Protein AF-J0CU88-F1 (afdb_monomer)

Solvent-accessible surface area (backbone atoms only — not comparable to full-atom values): 11735 Å² total; per-residue (Å²): 134,86,81,81,77,80,78,72,77,79,67,58,52,76,48,70,104,43,37,40,38,44,69,51,48,52,62,82,82,41,78,61,88,57,66,49,48,71,44,76,45,82,46,72,47,91,59,67,46,98,49,63,47,48,70,51,51,45,78,76,45,80,41,62,47,88,92,39,68,90,42,73,50,59,45,70,46,82,65,42,41,45,36,31,33,43,37,49,35,36,49,95,80,22,38,39,44,41,40,27,32,41,38,39,38,34,34,76,83,44,85,88,65,85,88,86,87,87,60,68,68,80,78,38,57,87,91,57,80,69,98,75,85,86,79,91,82,82,68,98,62,87,68,100,54,86,79,83,86,75,83,88,67,84,80,71,83,70,77,76,75,74,80,78,74,80,81,77,81,81,78,82,81,86,80,88,131

Structure (mmCIF, N/CA/C/O backbone):
data_AF-J0CU88-F1
#
_entry.id   AF-J0CU88-F1
#
loop_
_atom_site.group_PDB
_atom_site.id
_atom_site.type_symbol
_atom_site.label_atom_id
_atom_site.label_alt_id
_atom_site.label_comp_id
_atom_site.label_asym_id
_atom_site.label_entity_id
_atom_site.label_seq_id
_atom_site.pdbx_PDB_ins_code
_atom_site.Cartn_x
_atom_site.Cartn_y
_atom_site.Cartn_z
_atom_site.occupancy
_atom_site.B_iso_or_equiv
_atom_site.auth_seq_id
_atom_site.auth_comp_id
_atom_site.auth_asym_id
_atom_site.auth_atom_id
_atom_site.pdbx_PDB_model_num
ATOM 1 N N . MET A 1 1 ? 4.194 27.944 -20.072 1.00 36.75 1 MET A N 1
ATOM 2 C CA . MET A 1 1 ? 3.683 26.599 -19.740 1.00 36.75 1 MET A CA 1
ATOM 3 C C . MET A 1 1 ? 3.448 26.599 -18.239 1.00 36.75 1 MET A C 1
ATOM 5 O O . MET A 1 1 ? 4.411 26.708 -17.495 1.00 36.75 1 MET A O 1
ATOM 9 N N . PHE A 1 2 ? 2.192 26.683 -17.803 1.00 27.28 2 PHE A N 1
ATOM 10 C CA . PHE A 1 2 ? 1.854 26.778 -16.381 1.00 27.28 2 PHE A CA 1
ATOM 11 C C . PHE A 1 2 ? 1.845 25.367 -15.792 1.00 27.28 2 PHE A C 1
ATOM 13 O O . PHE A 1 2 ? 0.970 24.574 -16.127 1.00 27.28 2 PHE A O 1
ATOM 20 N N . PHE A 1 3 ? 2.819 25.037 -14.945 1.00 28.69 3 PHE A N 1
ATOM 21 C CA . PHE A 1 3 ? 2.740 23.837 -14.118 1.00 28.69 3 PHE A CA 1
ATOM 22 C C . PHE A 1 3 ? 1.868 24.178 -12.910 1.00 28.69 3 PHE A C 1
ATOM 24 O O . PHE A 1 3 ? 2.297 24.879 -11.998 1.00 28.69 3 PHE A O 1
ATOM 31 N N . SER A 1 4 ? 0.609 23.743 -12.941 1.00 27.16 4 SER A N 1
ATOM 32 C CA . SER A 1 4 ? -0.242 23.751 -11.756 1.00 27.16 4 SER A CA 1
ATOM 33 C C . SER A 1 4 ? 0.225 22.610 -10.855 1.00 27.16 4 SER A C 1
ATOM 35 O O . SER A 1 4 ? -0.174 21.461 -11.031 1.00 27.16 4 SER A O 1
ATOM 37 N N . THR A 1 5 ? 1.121 22.900 -9.914 1.00 32.03 5 THR A N 1
ATOM 38 C CA . THR A 1 5 ? 1.339 22.008 -8.775 1.00 32.03 5 THR A CA 1
ATOM 39 C C . THR A 1 5 ? 0.108 22.125 -7.887 1.00 32.03 5 THR A C 1
ATOM 41 O O . THR A 1 5 ? -0.026 23.076 -7.116 1.00 32.03 5 THR A O 1
ATOM 44 N N . SER A 1 6 ? -0.826 21.184 -8.017 1.00 26.86 6 SER A N 1
ATOM 45 C CA . SER A 1 6 ? -1.827 20.985 -6.973 1.00 26.86 6 SER A CA 1
ATOM 46 C C . SER A 1 6 ? -1.102 20.367 -5.784 1.00 26.86 6 SER A C 1
ATOM 48 O O . SER A 1 6 ? -0.994 19.151 -5.680 1.00 26.86 6 SER A O 1
ATOM 50 N N . THR A 1 7 ? -0.544 21.212 -4.918 1.00 33.12 7 THR A N 1
ATOM 51 C CA . THR A 1 7 ? -0.050 20.799 -3.604 1.00 33.12 7 THR A CA 1
ATOM 52 C C . THR A 1 7 ? -1.258 20.361 -2.788 1.00 33.12 7 THR A C 1
ATOM 54 O O . THR A 1 7 ? -1.910 21.173 -2.132 1.00 33.12 7 THR A O 1
ATOM 57 N N . ILE A 1 8 ? -1.595 19.076 -2.847 1.00 38.69 8 ILE A N 1
ATOM 58 C CA . ILE A 1 8 ? -2.486 18.487 -1.857 1.00 38.69 8 ILE A CA 1
ATOM 59 C C . ILE A 1 8 ? -1.621 18.327 -0.613 1.00 38.69 8 ILE A C 1
ATOM 61 O O . ILE A 1 8 ? -0.819 17.403 -0.511 1.00 38.69 8 ILE A O 1
ATOM 65 N N . PHE A 1 9 ? -1.738 19.271 0.321 1.00 35.34 9 PHE A N 1
ATOM 66 C CA . PHE A 1 9 ? -1.269 19.048 1.682 1.00 35.34 9 PHE A CA 1
ATOM 67 C C . PHE A 1 9 ? -1.890 17.733 2.151 1.00 35.34 9 PHE A C 1
ATOM 69 O O . PHE A 1 9 ? -3.112 17.638 2.274 1.00 35.34 9 PHE A O 1
ATOM 76 N N . GLY A 1 10 ? -1.051 16.714 2.349 1.00 39.41 10 GLY A N 1
ATOM 77 C CA . GLY A 1 10 ? -1.440 15.417 2.884 1.00 39.41 10 GLY A CA 1
ATOM 78 C C . GLY A 1 10 ? -1.942 15.584 4.312 1.00 39.41 10 GLY A C 1
ATOM 79 O O . GLY A 1 10 ? -1.206 15.379 5.274 1.00 39.41 10 GLY A O 1
ATOM 80 N N . ALA A 1 11 ? -3.193 16.007 4.454 1.00 40.88 11 ALA A N 1
ATOM 81 C CA . ALA A 1 11 ? -3.898 15.973 5.712 1.00 40.88 11 ALA A CA 1
ATOM 82 C C . ALA A 1 11 ? -4.177 14.503 6.013 1.00 40.88 11 ALA A C 1
ATOM 84 O O . ALA A 1 11 ? -5.032 13.874 5.389 1.00 40.88 11 ALA A O 1
ATOM 85 N N . VAL A 1 12 ? -3.430 13.946 6.964 1.00 48.69 12 VAL A N 1
ATOM 86 C CA . VAL A 1 12 ? -3.802 12.680 7.586 1.00 48.69 12 VAL A CA 1
ATOM 87 C C . VAL A 1 12 ? -5.065 12.968 8.388 1.00 48.69 12 VAL A C 1
ATOM 89 O O . VAL A 1 12 ? -5.003 13.518 9.489 1.00 48.69 12 VAL A O 1
ATOM 92 N N . GLN A 1 13 ? -6.230 12.713 7.799 1.00 43.97 13 GLN A N 1
ATOM 93 C CA . GLN A 1 13 ? -7.490 13.026 8.453 1.00 43.97 13 GLN A CA 1
ATOM 94 C C . GLN A 1 13 ? -7.799 11.926 9.465 1.00 43.97 13 GLN A C 1
ATOM 96 O O . GLN A 1 13 ? -7.913 10.750 9.117 1.00 43.97 13 GLN A O 1
ATOM 101 N N . ALA A 1 14 ? -7.911 12.312 10.736 1.00 44.03 14 ALA A N 1
ATOM 102 C CA . ALA A 1 14 ? -8.425 11.432 11.771 1.00 44.03 14 ALA A CA 1
ATOM 103 C C . ALA A 1 14 ? -9.899 11.161 11.462 1.00 44.03 14 ALA A C 1
ATOM 105 O O . ALA A 1 14 ? -10.752 12.040 11.597 1.00 44.03 14 ALA A O 1
ATOM 106 N N . LEU A 1 15 ? -10.189 9.952 11.002 1.00 52.62 15 LEU A N 1
ATOM 107 C CA . LEU A 1 15 ? -11.551 9.445 10.983 1.00 52.62 15 LEU A CA 1
ATOM 108 C C . LEU A 1 15 ? -11.831 8.828 12.367 1.00 52.62 15 LEU A C 1
ATOM 110 O O . LEU A 1 15 ? -10.935 8.776 13.212 1.00 52.62 15 LEU A O 1
ATOM 114 N N . ALA A 1 16 ? -13.091 8.479 12.653 1.00 53.56 16 ALA A N 1
ATOM 115 C CA . ALA A 1 16 ? -13.533 7.940 13.949 1.00 53.56 16 ALA A CA 1
ATOM 116 C C . ALA A 1 16 ? -12.528 6.926 14.543 1.00 53.56 16 ALA A C 1
ATOM 118 O O . ALA A 1 16 ? -11.830 6.281 13.775 1.00 53.56 16 ALA A O 1
ATOM 119 N N . GLN A 1 17 ? -12.474 6.798 15.882 1.00 57.16 17 GLN A N 1
ATOM 120 C CA . GLN A 1 17 ? -11.405 6.230 16.746 1.00 57.16 17 GLN A CA 1
ATOM 121 C C . GLN A 1 17 ? -10.673 4.903 16.367 1.00 57.16 17 GLN A C 1
ATOM 123 O O . GLN A 1 17 ? -9.912 4.399 17.186 1.00 57.16 17 GLN A O 1
ATOM 128 N N . GLY A 1 18 ? -10.812 4.351 15.166 1.00 73.94 18 GLY A N 1
ATOM 129 C CA . GLY A 1 18 ? -10.061 3.215 14.642 1.00 73.94 18 GLY A CA 1
ATOM 130 C C . GLY A 1 18 ? -9.609 3.356 13.185 1.00 73.94 18 GLY A C 1
ATOM 131 O O . GLY A 1 18 ? -9.322 2.332 12.569 1.00 73.94 18 GLY A O 1
ATOM 132 N N . LEU A 1 19 ? -9.531 4.573 12.628 1.00 86.75 19 LEU A N 1
ATOM 133 C CA . LEU A 1 19 ? -9.115 4.791 11.239 1.00 86.75 19 LEU A CA 1
ATOM 134 C C . LEU A 1 19 ? -8.116 5.950 11.090 1.00 86.75 19 LEU A C 1
ATOM 136 O O . LEU A 1 19 ? -8.361 7.071 11.537 1.00 86.75 19 LEU A O 1
ATOM 140 N N . ALA A 1 20 ? -7.007 5.684 10.402 1.00 90.31 20 ALA A N 1
ATOM 141 C CA . ALA A 1 20 ? -6.019 6.680 9.997 1.00 90.31 20 ALA A CA 1
ATOM 142 C C . ALA A 1 20 ? -5.741 6.538 8.498 1.00 90.31 20 ALA A C 1
ATOM 144 O O . ALA A 1 20 ? -5.554 5.427 8.015 1.00 90.31 20 ALA A O 1
ATOM 145 N N . VAL A 1 21 ? -5.700 7.645 7.759 1.00 91.62 21 VAL A N 1
ATOM 146 C CA . VAL A 1 21 ? -5.468 7.629 6.307 1.00 91.62 21 VAL A CA 1
ATOM 147 C C . VAL A 1 21 ? -4.399 8.641 5.962 1.00 91.62 21 VAL A C 1
ATOM 149 O O . VAL A 1 21 ? -4.455 9.760 6.455 1.00 91.62 21 VAL A O 1
ATOM 152 N N . GLY A 1 22 ? -3.471 8.291 5.083 1.00 92.75 22 GLY A N 1
ATOM 153 C CA . GLY A 1 22 ? -2.500 9.245 4.566 1.00 92.75 22 GLY A CA 1
ATOM 154 C C . GLY A 1 22 ? -1.925 8.817 3.228 1.00 92.75 22 GLY A C 1
ATOM 155 O O . GLY A 1 22 ? -2.323 7.807 2.651 1.00 92.75 22 GLY A O 1
ATOM 156 N N . THR A 1 23 ? -0.977 9.607 2.737 1.00 94.81 23 THR A N 1
ATOM 157 C CA . THR A 1 23 ? -0.313 9.377 1.456 1.00 94.81 23 THR A CA 1
ATOM 158 C C . THR A 1 23 ? 1.201 9.323 1.611 1.00 94.81 23 THR A C 1
ATOM 160 O O . THR A 1 23 ? 1.782 9.805 2.595 1.00 94.81 23 THR A O 1
ATOM 163 N N . PHE A 1 24 ? 1.837 8.701 0.627 1.00 94.19 24 PHE A N 1
ATOM 164 C CA . PHE A 1 24 ? 3.274 8.758 0.426 1.00 94.19 24 PHE A CA 1
ATOM 165 C C . PHE A 1 24 ? 3.562 8.898 -1.063 1.00 94.19 24 PHE A C 1
ATOM 167 O O . PHE A 1 24 ? 3.179 8.031 -1.849 1.00 94.19 24 PHE A O 1
ATOM 174 N N . GLU A 1 25 ? 4.251 9.971 -1.436 1.00 93.62 25 GLU A N 1
ATOM 175 C CA . GLU A 1 25 ? 4.781 10.171 -2.781 1.00 93.62 25 GLU A CA 1
ATOM 176 C C . GLU A 1 25 ? 6.299 10.032 -2.765 1.00 93.62 25 GLU A C 1
ATOM 178 O O . GLU A 1 25 ? 6.992 10.625 -1.936 1.00 93.62 25 GLU A O 1
ATOM 1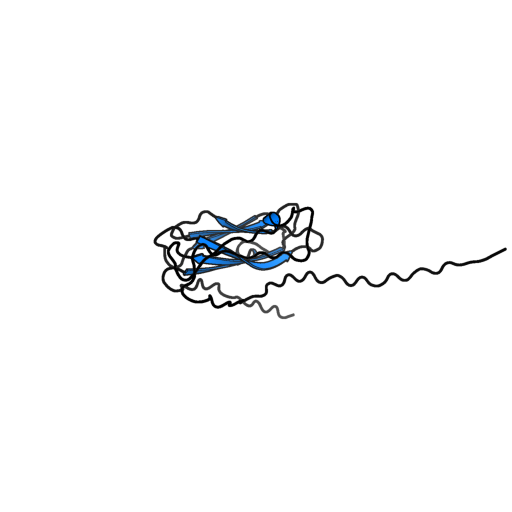83 N N . THR A 1 26 ? 6.855 9.291 -3.721 1.00 91.81 26 THR A N 1
ATOM 184 C CA . THR A 1 26 ? 8.310 9.091 -3.792 1.00 91.81 26 THR A CA 1
ATOM 185 C C . THR A 1 26 ? 9.079 10.403 -3.962 1.00 91.81 26 THR A C 1
ATOM 187 O O . THR A 1 26 ? 10.251 10.484 -3.605 1.00 91.81 26 THR A O 1
ATOM 190 N N . GLN A 1 27 ? 8.427 11.433 -4.510 1.00 89.38 27 GLN A N 1
ATOM 191 C CA . GLN A 1 27 ? 9.009 12.761 -4.708 1.00 89.38 27 GLN A CA 1
ATOM 192 C C . GLN A 1 27 ? 9.188 13.544 -3.396 1.00 89.38 27 GLN A C 1
ATOM 194 O O . GLN A 1 27 ? 9.979 14.480 -3.353 1.00 89.38 27 GLN A O 1
ATOM 199 N N . GLU A 1 28 ? 8.522 13.145 -2.305 1.00 88.81 28 GLU A N 1
ATOM 200 C CA . GLU A 1 28 ? 8.702 13.772 -0.987 1.00 88.81 28 GLU A CA 1
ATOM 201 C C . GLU A 1 28 ? 10.106 13.557 -0.415 1.00 88.81 28 GLU A C 1
ATOM 203 O O . GLU A 1 28 ? 10.564 14.330 0.424 1.00 88.81 28 GLU A O 1
ATOM 208 N N . ILE A 1 29 ? 10.779 12.488 -0.845 1.00 86.25 29 ILE A N 1
ATOM 209 C CA . ILE A 1 29 ? 12.074 12.070 -0.301 1.00 86.25 29 ILE A CA 1
ATOM 210 C C . ILE A 1 29 ? 13.208 12.150 -1.326 1.00 86.25 29 ILE A C 1
ATOM 212 O O . ILE A 1 29 ? 14.359 11.926 -0.955 1.00 86.25 29 ILE A O 1
ATOM 216 N N . ARG A 1 30 ? 12.919 12.466 -2.601 1.00 74.81 30 ARG A N 1
ATOM 217 C CA . ARG A 1 30 ? 13.954 12.630 -3.635 1.00 74.81 30 ARG A CA 1
ATOM 218 C C . ARG A 1 30 ? 13.493 13.363 -4.910 1.00 74.81 30 ARG A C 1
ATOM 220 O O . ARG A 1 30 ? 12.309 13.336 -5.238 1.00 74.81 30 ARG A O 1
ATOM 227 N N . PRO A 1 31 ? 14.436 13.927 -5.694 1.00 72.75 31 PRO A N 1
ATOM 228 C CA . PRO A 1 31 ? 14.172 14.446 -7.038 1.00 72.75 31 PRO A CA 1
ATOM 229 C C . PRO A 1 31 ? 13.747 13.347 -8.041 1.00 72.75 31 PRO A C 1
ATOM 231 O O . PRO A 1 31 ? 14.207 12.210 -7.931 1.00 72.75 31 PRO A O 1
ATOM 234 N N . PRO A 1 32 ? 12.929 13.675 -9.060 1.00 65.81 32 PRO A N 1
ATOM 235 C CA . PRO A 1 32 ? 12.355 12.712 -10.014 1.00 65.81 32 PRO A CA 1
ATOM 236 C C . PRO A 1 32 ? 13.333 12.151 -11.068 1.00 65.81 32 PRO A C 1
ATOM 238 O O . PRO A 1 32 ? 12.941 11.335 -11.898 1.00 65.81 32 PRO A O 1
ATOM 241 N N . GLU A 1 33 ? 14.594 12.588 -11.078 1.00 64.44 33 GLU A N 1
ATOM 242 C CA . GLU A 1 33 ? 15.487 12.395 -12.230 1.00 64.44 33 GLU A CA 1
ATOM 243 C C . GLU A 1 33 ? 16.230 11.048 -12.252 1.00 64.44 33 GLU A C 1
ATOM 245 O O . GLU A 1 33 ? 16.867 10.718 -13.249 1.00 64.44 33 GLU A O 1
ATOM 250 N N . THR A 1 34 ? 16.154 10.236 -11.190 1.00 67.31 34 THR A N 1
ATOM 251 C CA . THR A 1 34 ? 16.841 8.931 -11.129 1.00 67.31 34 THR A CA 1
ATOM 252 C C . THR A 1 34 ? 15.867 7.802 -10.801 1.00 67.31 34 THR A C 1
ATOM 254 O O . THR A 1 34 ? 15.153 7.852 -9.799 1.00 67.31 34 THR A O 1
ATOM 257 N N . ALA A 1 35 ? 15.853 6.774 -11.657 1.00 70.69 35 ALA A N 1
ATOM 258 C CA . ALA A 1 35 ? 15.109 5.545 -11.407 1.00 70.69 35 ALA A CA 1
ATOM 259 C C . ALA A 1 35 ? 15.627 4.854 -10.141 1.00 70.69 35 ALA A C 1
ATOM 261 O O . ALA A 1 35 ? 16.824 4.864 -9.856 1.00 70.69 35 ALA A O 1
ATOM 262 N N . TRP A 1 36 ? 14.720 4.248 -9.390 1.00 74.06 36 TRP A N 1
ATOM 263 C CA . TRP A 1 36 ? 14.988 3.742 -8.048 1.00 74.06 36 TRP A CA 1
ATOM 264 C C . TRP A 1 36 ? 14.624 2.266 -7.911 1.00 74.06 36 TRP A C 1
ATOM 266 O O . TRP A 1 36 ? 13.965 1.722 -8.791 1.00 74.06 36 TRP A O 1
ATOM 276 N N . THR A 1 37 ? 15.071 1.642 -6.818 1.00 82.00 37 THR A N 1
ATOM 277 C CA . THR A 1 37 ? 14.764 0.251 -6.428 1.00 82.00 37 THR A CA 1
ATOM 278 C C . THR A 1 37 ? 13.866 0.181 -5.200 1.00 82.00 37 THR A C 1
ATOM 280 O O . THR A 1 37 ? 12.947 -0.626 -5.156 1.00 82.00 37 THR A O 1
ATOM 283 N N . ASP A 1 38 ? 14.067 1.085 -4.249 1.00 87.75 38 ASP A N 1
ATOM 284 C CA . ASP A 1 38 ? 13.379 1.099 -2.965 1.00 87.75 38 ASP A CA 1
ATOM 285 C C . ASP A 1 38 ? 13.076 2.535 -2.520 1.00 87.75 38 ASP A C 1
ATOM 287 O O . ASP A 1 38 ? 13.807 3.489 -2.826 1.00 87.75 38 ASP A O 1
ATOM 291 N N . SER A 1 39 ? 11.931 2.711 -1.861 1.00 91.75 39 SER A N 1
ATOM 292 C CA . SER A 1 39 ? 11.479 4.014 -1.360 1.00 91.75 39 SER A CA 1
ATOM 293 C C . SER A 1 39 ? 10.612 3.819 -0.137 1.00 91.75 39 SER A C 1
ATOM 295 O O . SER A 1 39 ? 9.558 3.201 -0.235 1.00 91.75 39 SER A O 1
ATOM 297 N N . SER A 1 40 ? 10.982 4.423 0.990 1.00 95.00 40 SER A N 1
ATOM 298 C CA . SER A 1 40 ? 10.184 4.314 2.207 1.00 95.00 40 SER A CA 1
ATOM 299 C C . SER A 1 40 ? 9.982 5.648 2.903 1.00 95.00 40 SER A C 1
ATOM 301 O O . SER A 1 40 ? 10.838 6.536 2.882 1.00 95.00 40 SER A O 1
ATOM 303 N N . LYS A 1 41 ? 8.825 5.783 3.551 1.00 95.38 41 LYS A N 1
ATOM 304 C CA . LYS A 1 41 ? 8.498 6.921 4.405 1.00 95.38 41 LYS A CA 1
ATOM 305 C C . LYS A 1 41 ? 7.927 6.430 5.722 1.00 95.38 41 LYS A C 1
ATOM 307 O O . LYS A 1 41 ? 6.981 5.645 5.762 1.00 95.38 41 LYS A O 1
ATOM 312 N N . ARG A 1 42 ? 8.473 6.964 6.813 1.00 97.19 42 ARG A N 1
ATOM 313 C CA . ARG A 1 42 ? 7.893 6.806 8.145 1.00 97.19 42 ARG A CA 1
ATOM 314 C C . ARG A 1 42 ? 6.618 7.640 8.237 1.00 97.19 42 ARG A C 1
ATOM 316 O O . ARG A 1 42 ? 6.672 8.861 8.087 1.00 97.19 42 ARG A O 1
ATOM 323 N N . VAL A 1 43 ? 5.494 6.996 8.526 1.00 94.94 43 VAL A N 1
ATOM 324 C CA . VAL A 1 43 ? 4.194 7.647 8.721 1.00 94.94 43 VAL A CA 1
ATOM 325 C C . VAL A 1 43 ? 3.800 7.566 10.189 1.00 94.94 43 VAL A C 1
ATOM 327 O O . VAL A 1 43 ? 3.926 6.515 10.810 1.00 94.94 43 VAL A O 1
ATOM 330 N N . VAL A 1 44 ? 3.354 8.685 10.757 1.00 94.88 44 VAL A N 1
ATOM 331 C CA . VAL A 1 44 ? 2.912 8.775 12.156 1.00 94.88 44 VAL A CA 1
ATOM 332 C C . VAL A 1 44 ? 1.394 8.861 12.173 1.00 94.88 44 VAL A C 1
ATOM 334 O O . VAL A 1 44 ? 0.806 9.657 11.439 1.00 94.88 44 VAL A O 1
ATOM 337 N N . PHE A 1 45 ? 0.754 8.044 13.003 1.00 93.81 45 PHE A N 1
ATOM 338 C CA . PHE A 1 45 ? -0.694 8.070 13.158 1.00 93.81 45 PHE A CA 1
ATOM 339 C C . PHE A 1 45 ? -1.111 9.293 13.988 1.00 93.81 45 PHE A C 1
ATOM 341 O O . PHE A 1 45 ? -0.478 9.567 15.010 1.00 93.81 45 PHE A O 1
ATOM 348 N N . PRO A 1 46 ? -2.186 10.020 13.614 1.00 90.31 46 PRO A N 1
ATOM 349 C CA . PRO A 1 46 ? -2.619 11.213 14.350 1.00 90.31 46 PRO A CA 1
ATOM 350 C C . PRO A 1 46 ? -2.993 10.907 15.801 1.00 90.31 46 PRO A C 1
ATOM 352 O O . PRO A 1 46 ? -2.849 11.751 16.682 1.00 90.31 46 PRO A O 1
ATOM 355 N N . LYS A 1 47 ? -3.477 9.684 16.039 1.00 89.88 47 LYS A N 1
ATOM 356 C CA . LYS A 1 47 ? -3.757 9.125 17.356 1.00 89.88 47 LYS A CA 1
ATOM 357 C C . LYS A 1 47 ? -3.149 7.719 17.430 1.00 89.88 47 LYS A C 1
ATOM 359 O O . LYS A 1 47 ? -3.298 6.969 16.464 1.00 89.88 47 LYS A O 1
ATOM 364 N N . PRO A 1 48 ? -2.511 7.342 18.552 1.00 91.94 48 PRO A N 1
ATOM 365 C CA . PRO A 1 48 ? -2.105 5.963 18.777 1.00 91.94 48 PRO A CA 1
ATOM 366 C C . PRO A 1 48 ? -3.302 5.004 18.733 1.00 91.94 48 PRO A C 1
ATOM 368 O O . PRO A 1 48 ? -4.364 5.316 19.275 1.00 91.94 48 PRO A O 1
ATOM 371 N N . PHE A 1 49 ? -3.118 3.836 18.125 1.00 92.31 49 PHE A N 1
ATOM 372 C CA . PHE A 1 49 ? -4.074 2.734 18.204 1.00 92.31 49 PHE A CA 1
ATOM 373 C C . PHE A 1 49 ? -3.915 1.972 19.525 1.00 92.31 49 PHE A C 1
ATOM 375 O O . PHE A 1 49 ? -2.813 1.862 20.059 1.00 92.31 49 PHE A O 1
ATOM 382 N N . ASP A 1 50 ? -5.001 1.372 20.017 1.00 92.19 50 ASP A N 1
ATOM 383 C CA . ASP A 1 50 ? -4.968 0.550 21.239 1.00 92.19 50 ASP A CA 1
ATOM 384 C C . ASP A 1 50 ? -4.226 -0.786 21.033 1.00 92.19 50 ASP A C 1
ATOM 386 O O . ASP A 1 50 ? -3.743 -1.405 21.979 1.00 92.19 50 ASP A O 1
ATOM 390 N N . ARG A 1 51 ? -4.158 -1.252 19.781 1.00 91.69 51 ARG A N 1
ATOM 391 C CA . ARG A 1 51 ? -3.460 -2.462 19.323 1.00 91.69 51 ARG A CA 1
ATOM 392 C C . ARG A 1 51 ? -2.854 -2.195 17.953 1.00 91.69 51 ARG A C 1
ATOM 394 O O . ARG A 1 51 ? -3.366 -1.344 17.231 1.00 91.69 51 ARG A O 1
ATOM 401 N N . THR A 1 52 ? -1.805 -2.931 17.587 1.00 93.44 52 THR A N 1
ATOM 402 C CA . THR A 1 52 ? -1.170 -2.786 16.271 1.00 93.44 52 THR A CA 1
ATOM 403 C C . THR A 1 52 ? -2.231 -2.919 15.170 1.00 93.44 52 THR A C 1
ATOM 405 O O . THR A 1 52 ? -2.898 -3.958 15.109 1.00 93.44 52 THR A O 1
ATOM 408 N N . PRO A 1 53 ? -2.451 -1.870 14.356 1.00 93.56 53 PRO A N 1
ATOM 409 C CA . PRO A 1 53 ? -3.484 -1.878 13.331 1.00 93.56 53 PRO A CA 1
ATOM 410 C C . PRO A 1 53 ? -3.071 -2.747 12.140 1.00 93.56 53 PRO A C 1
ATOM 412 O O . PRO A 1 53 ? -1.889 -3.013 11.922 1.00 93.56 53 PRO A O 1
ATOM 415 N N . GLY A 1 54 ? -4.050 -3.136 11.325 1.00 92.06 54 GLY A N 1
ATOM 416 C CA . GLY A 1 54 ? -3.773 -3.553 9.952 1.00 92.06 54 GLY A CA 1
ATOM 417 C C . GLY A 1 54 ? -3.596 -2.320 9.066 1.00 92.06 54 GLY A C 1
ATOM 418 O O . GLY A 1 54 ? -4.304 -1.332 9.255 1.00 92.06 54 GLY A O 1
ATOM 419 N N . LEU A 1 55 ? -2.686 -2.365 8.091 1.00 92.88 55 LEU A N 1
ATOM 420 C CA . LEU A 1 55 ? -2.542 -1.315 7.077 1.00 92.88 55 LEU A CA 1
ATOM 421 C C . LEU A 1 55 ? -2.855 -1.876 5.690 1.00 92.88 55 LEU A C 1
ATOM 423 O O . LEU A 1 55 ? -2.188 -2.799 5.228 1.00 92.88 55 LEU A O 1
ATOM 427 N N . ALA A 1 56 ? -3.837 -1.286 5.011 1.00 93.12 56 ALA A N 1
ATOM 428 C CA . ALA A 1 56 ? -3.973 -1.429 3.566 1.00 93.12 56 ALA A CA 1
ATOM 429 C C . ALA A 1 56 ? -3.167 -0.332 2.871 1.00 93.12 56 ALA A C 1
ATOM 431 O O . ALA A 1 56 ? -3.222 0.827 3.282 1.00 93.12 56 ALA A O 1
ATOM 432 N N . VAL A 1 57 ? -2.448 -0.696 1.811 1.00 95.00 57 VAL A N 1
ATOM 433 C CA . VAL A 1 57 ? -1.672 0.229 0.981 1.00 95.00 57 VAL A CA 1
ATOM 434 C C . VAL A 1 57 ? -2.058 0.000 -0.475 1.00 95.00 57 VAL A C 1
ATOM 436 O O . VAL A 1 57 ? -2.188 -1.142 -0.909 1.00 95.00 57 VAL A O 1
ATOM 439 N N . GLY A 1 58 ? -2.269 1.081 -1.220 1.00 92.12 58 GLY A N 1
ATOM 440 C CA . GLY A 1 58 ? -2.607 1.028 -2.639 1.00 92.12 58 GLY A CA 1
ATOM 441 C C . GLY A 1 58 ? -1.964 2.169 -3.412 1.00 92.12 58 GLY A C 1
ATOM 442 O O . GLY A 1 58 ? -1.712 3.238 -2.858 1.00 92.12 58 GLY A O 1
ATOM 443 N N . PHE A 1 59 ? -1.694 1.952 -4.697 1.00 94.62 59 PHE A N 1
ATOM 444 C CA . PHE A 1 59 ? -1.149 2.987 -5.572 1.00 94.62 59 PHE A CA 1
ATOM 445 C C . PHE A 1 59 ? -2.209 4.017 -5.957 1.00 94.62 59 PHE A C 1
ATOM 447 O O . PHE A 1 59 ? -3.346 3.670 -6.275 1.00 94.62 59 PHE A O 1
ATOM 454 N N . THR A 1 60 ? -1.803 5.282 -5.998 1.00 94.69 60 THR A N 1
ATOM 455 C CA . THR A 1 60 ? -2.610 6.397 -6.510 1.00 94.69 60 THR A CA 1
ATOM 456 C C . THR A 1 60 ? -2.014 7.021 -7.771 1.00 94.69 60 THR A C 1
ATOM 458 O O . THR A 1 60 ? -2.747 7.640 -8.537 1.00 94.69 60 THR A O 1
ATOM 461 N N . SER A 1 61 ? -0.713 6.841 -8.029 1.00 93.56 61 SER A N 1
ATOM 462 C CA . SER A 1 61 ? -0.055 7.282 -9.265 1.00 93.56 61 SER A CA 1
ATOM 463 C C . SER A 1 61 ? 1.156 6.403 -9.602 1.00 93.56 61 SER A C 1
ATOM 465 O O . SER A 1 61 ? 1.819 5.893 -8.695 1.00 93.56 61 SER A O 1
ATOM 467 N N . LEU A 1 62 ? 1.452 6.234 -10.897 1.00 93.06 62 LEU A N 1
ATOM 468 C CA . LEU A 1 62 ? 2.616 5.498 -11.405 1.00 93.06 62 LEU A CA 1
ATOM 469 C C . LEU A 1 62 ? 3.179 6.180 -12.660 1.00 93.06 62 LEU A C 1
ATOM 471 O O . LEU A 1 62 ? 2.460 6.381 -13.635 1.00 93.06 62 LEU A O 1
ATOM 475 N N . ASN A 1 63 ? 4.476 6.486 -12.650 1.00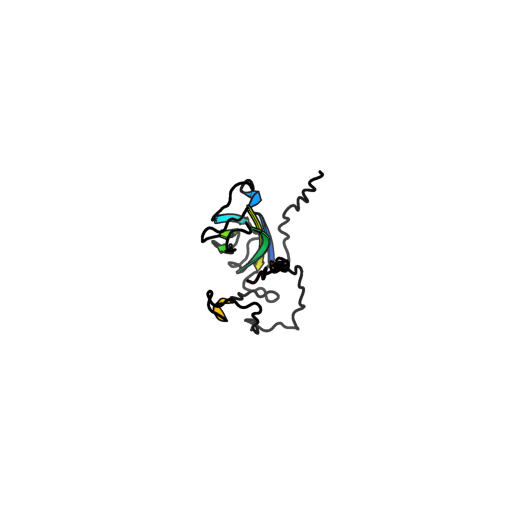 91.94 63 ASN A N 1
ATOM 476 C CA . ASN A 1 63 ? 5.243 6.923 -13.815 1.00 91.94 63 ASN A CA 1
ATOM 477 C C . ASN A 1 63 ? 6.431 5.973 -14.005 1.00 91.94 63 ASN A C 1
ATOM 479 O O . ASN A 1 63 ? 7.428 6.052 -13.281 1.00 91.94 63 ASN A O 1
ATOM 483 N N . VAL A 1 64 ? 6.291 5.049 -14.952 1.00 91.62 64 VAL A N 1
ATOM 484 C CA . VAL A 1 64 ? 7.221 3.940 -15.192 1.00 91.62 64 VAL A CA 1
ATOM 485 C C . VAL A 1 64 ? 7.705 3.998 -16.638 1.00 91.62 64 VAL A C 1
ATOM 487 O O . VAL A 1 64 ? 6.933 4.302 -17.547 1.00 91.62 64 VAL A O 1
ATOM 490 N N . ASP A 1 65 ? 8.984 3.706 -16.861 1.00 90.69 65 ASP A N 1
ATOM 491 C CA . ASP A 1 65 ? 9.571 3.627 -18.198 1.00 90.69 65 ASP A CA 1
ATOM 492 C C . ASP A 1 65 ? 8.888 2.523 -19.020 1.00 90.69 65 ASP A C 1
ATOM 494 O O . ASP A 1 65 ? 8.946 1.336 -18.679 1.00 90.69 65 ASP A O 1
ATOM 498 N N . LYS A 1 66 ? 8.292 2.922 -20.148 1.00 91.94 66 LYS A N 1
ATOM 499 C CA . LYS A 1 66 ? 7.601 2.036 -21.097 1.00 91.94 66 LYS A CA 1
ATOM 500 C C . LYS A 1 66 ? 8.486 0.939 -21.698 1.00 91.94 66 LYS A C 1
ATOM 502 O O . LYS A 1 66 ? 7.966 -0.013 -22.268 1.00 91.94 66 LYS A O 1
ATOM 507 N N . SER A 1 67 ? 9.808 1.103 -21.653 1.00 93.31 67 SER A N 1
ATOM 508 C CA . SER A 1 67 ? 10.777 0.149 -22.201 1.00 93.31 67 SER A CA 1
ATOM 509 C C . SER A 1 67 ? 11.159 -0.962 -21.217 1.00 93.31 67 SER A C 1
ATOM 511 O O . SER A 1 67 ? 11.949 -1.839 -21.563 1.00 93.31 67 SER A O 1
ATOM 513 N N . THR A 1 68 ? 10.596 -0.952 -20.004 1.00 89.19 68 THR A N 1
ATOM 514 C CA . THR A 1 68 ? 10.869 -1.948 -18.963 1.00 89.19 68 THR A CA 1
ATOM 515 C C . THR A 1 68 ? 9.604 -2.702 -18.566 1.00 89.19 68 THR A C 1
ATOM 517 O O . THR A 1 68 ? 8.495 -2.180 -18.663 1.00 89.19 68 THR A O 1
ATOM 520 N N . THR A 1 69 ? 9.751 -3.949 -18.110 1.00 90.12 69 THR A N 1
ATOM 521 C CA . THR A 1 69 ? 8.641 -4.661 -17.462 1.00 90.12 69 THR A CA 1
ATOM 522 C C . THR A 1 69 ? 8.209 -3.888 -16.220 1.00 90.12 69 THR A C 1
ATOM 524 O O . THR A 1 69 ? 9.062 -3.460 -15.454 1.00 90.12 69 THR A O 1
ATOM 527 N N . VAL A 1 70 ? 6.906 -3.754 -15.981 1.00 91.94 70 VAL A N 1
ATOM 528 C CA . VAL A 1 70 ? 6.393 -3.091 -14.777 1.00 91.94 70 VAL A CA 1
ATOM 529 C C . VAL A 1 70 ? 6.377 -4.087 -13.616 1.00 91.94 70 VAL A C 1
ATOM 531 O O . VAL A 1 70 ? 5.535 -4.981 -13.579 1.00 91.94 70 VAL A O 1
ATOM 534 N N . ARG A 1 71 ? 7.310 -3.947 -12.667 1.00 93.12 71 ARG A N 1
ATOM 535 C CA . ARG A 1 71 ? 7.326 -4.704 -11.404 1.00 93.12 71 ARG A CA 1
ATOM 536 C C . ARG A 1 71 ? 7.431 -3.744 -10.233 1.00 93.12 71 ARG A C 1
ATOM 538 O O . ARG A 1 71 ? 8.504 -3.215 -9.982 1.00 93.12 71 ARG A O 1
ATOM 545 N N . ILE A 1 72 ? 6.327 -3.508 -9.543 1.00 94.38 72 ILE A N 1
ATOM 546 C CA . ILE A 1 72 ? 6.271 -2.562 -8.432 1.00 94.38 72 ILE A CA 1
ATOM 547 C C . ILE A 1 72 ? 5.391 -3.128 -7.320 1.00 94.38 72 ILE A C 1
ATOM 549 O O . ILE A 1 72 ? 4.416 -3.827 -7.593 1.00 94.38 72 ILE A O 1
ATOM 553 N N . THR A 1 73 ? 5.736 -2.837 -6.072 1.00 95.19 73 THR A N 1
ATOM 554 C CA . THR A 1 73 ? 4.963 -3.214 -4.887 1.00 95.19 73 THR A CA 1
ATOM 555 C C . THR A 1 73 ? 4.810 -2.016 -3.961 1.00 95.19 73 THR A C 1
ATOM 557 O O . THR A 1 73 ? 5.696 -1.166 -3.887 1.00 95.19 73 THR A O 1
ATOM 560 N N . ALA A 1 74 ? 3.670 -1.934 -3.281 1.00 95.81 74 ALA A N 1
ATOM 561 C CA . ALA A 1 74 ? 3.454 -0.996 -2.194 1.00 95.81 74 ALA A CA 1
ATOM 562 C C . ALA A 1 74 ? 2.946 -1.766 -0.984 1.00 95.81 74 ALA A C 1
ATOM 564 O O . ALA A 1 74 ? 1.993 -2.540 -1.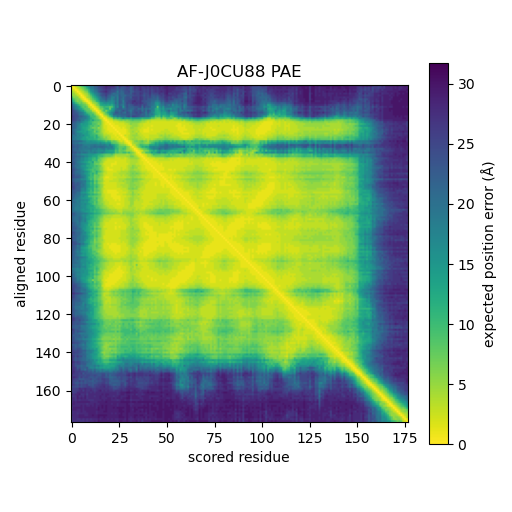080 1.00 95.81 74 ALA A O 1
ATOM 565 N N . TYR A 1 75 ? 3.603 -1.571 0.150 1.00 95.81 75 TYR A N 1
ATOM 566 C CA . TYR A 1 75 ? 3.303 -2.299 1.374 1.00 95.81 75 TYR A CA 1
ATOM 567 C C . TYR A 1 75 ? 3.680 -1.467 2.594 1.00 95.81 75 TYR A C 1
ATOM 569 O O . TYR A 1 75 ? 4.306 -0.414 2.480 1.00 95.81 75 TYR A O 1
ATOM 577 N N . ALA A 1 76 ? 3.269 -1.932 3.768 1.00 96.44 76 ALA A N 1
ATOM 578 C CA . ALA A 1 76 ? 3.699 -1.362 5.031 1.00 96.44 76 ALA A CA 1
ATOM 579 C C . ALA A 1 76 ? 4.432 -2.414 5.861 1.00 96.44 76 ALA A C 1
ATOM 581 O O . ALA A 1 76 ? 4.032 -3.578 5.880 1.00 96.44 76 ALA A O 1
ATOM 582 N N . ASP A 1 77 ? 5.472 -1.994 6.569 1.00 97.38 77 ASP A N 1
ATOM 583 C CA . ASP A 1 77 ? 6.152 -2.801 7.577 1.00 97.38 77 ASP A CA 1
ATOM 584 C C . ASP A 1 77 ? 6.397 -1.979 8.852 1.00 97.38 77 ASP A C 1
ATOM 586 O O . ASP A 1 77 ? 5.940 -0.835 8.985 1.00 97.38 77 ASP A O 1
ATOM 590 N N . ASN A 1 78 ? 7.057 -2.603 9.832 1.00 97.50 78 ASN A N 1
ATOM 591 C CA . ASN A 1 78 ? 7.435 -1.979 11.102 1.00 97.50 78 ASN A CA 1
ATOM 592 C C . ASN A 1 78 ? 6.270 -1.223 11.774 1.00 97.50 78 ASN A C 1
ATOM 594 O O . ASN A 1 78 ? 6.439 -0.133 12.330 1.00 97.50 78 ASN A O 1
ATOM 598 N N . ILE A 1 79 ? 5.075 -1.819 11.698 1.00 96.88 79 ILE A N 1
ATOM 599 C CA . ILE A 1 79 ? 3.821 -1.239 12.177 1.00 96.88 79 ILE A CA 1
ATOM 600 C C . ILE A 1 79 ? 3.787 -1.324 13.704 1.00 96.88 79 ILE A C 1
ATOM 602 O O . ILE A 1 79 ? 3.872 -2.404 14.291 1.00 96.88 79 ILE A O 1
ATOM 606 N N . SER A 1 80 ? 3.637 -0.174 14.350 1.00 96.19 80 SER A N 1
ATOM 607 C CA . SER A 1 80 ? 3.471 -0.033 15.793 1.00 96.19 80 SER A CA 1
ATOM 608 C C . SER A 1 80 ? 2.118 0.601 16.121 1.00 96.19 80 SER A C 1
ATOM 610 O O . SER A 1 80 ? 1.271 0.797 15.254 1.00 96.19 80 SER A O 1
ATOM 612 N N . LEU A 1 81 ? 1.898 0.946 17.391 1.00 95.62 81 LEU A N 1
ATOM 613 C CA . LEU A 1 81 ? 0.700 1.676 17.810 1.00 95.62 81 LEU A CA 1
ATOM 614 C C . LEU A 1 81 ? 0.665 3.116 17.287 1.00 95.62 81 LEU A C 1
ATOM 616 O O . LEU A 1 81 ? -0.406 3.705 17.209 1.00 95.62 81 LEU A O 1
ATOM 620 N N . THR A 1 82 ? 1.820 3.702 16.968 1.00 95.81 82 THR A N 1
ATOM 621 C CA . THR A 1 82 ? 1.960 5.140 16.685 1.00 95.81 82 THR A CA 1
ATOM 622 C C . THR A 1 82 ? 2.472 5.439 15.286 1.00 95.81 82 THR A C 1
ATOM 624 O O . THR A 1 82 ? 2.367 6.580 14.841 1.00 95.81 82 THR A O 1
ATOM 627 N N . GLN A 1 83 ? 3.035 4.450 14.593 1.00 96.88 83 GLN A N 1
ATOM 628 C CA . GLN A 1 83 ? 3.650 4.652 13.290 1.00 96.88 83 GLN A CA 1
ATOM 629 C C . GLN A 1 83 ? 3.710 3.371 12.457 1.00 96.88 83 GLN A C 1
ATOM 631 O O . GLN A 1 83 ? 3.523 2.268 12.966 1.00 96.88 83 GLN A O 1
ATOM 636 N N . ALA A 1 84 ? 4.069 3.533 11.190 1.00 97.88 84 ALA A N 1
ATOM 637 C CA . ALA A 1 84 ? 4.509 2.470 10.296 1.00 97.88 84 ALA A CA 1
ATOM 638 C C . ALA A 1 84 ? 5.539 3.027 9.302 1.00 97.88 84 ALA A C 1
ATOM 640 O O . ALA A 1 84 ? 5.737 4.244 9.217 1.00 97.88 84 ALA A O 1
ATOM 641 N N . TYR A 1 85 ? 6.165 2.152 8.523 1.00 98.06 85 TYR A N 1
ATOM 642 C CA . TYR A 1 85 ? 6.865 2.542 7.302 1.00 98.06 85 TYR A CA 1
ATOM 643 C C . TYR A 1 85 ? 6.036 2.103 6.104 1.00 98.06 85 TYR A C 1
ATOM 645 O O . TYR A 1 85 ? 5.586 0.962 6.048 1.00 98.06 85 TYR A O 1
ATOM 653 N N . VAL A 1 86 ? 5.807 3.023 5.169 1.00 97.62 86 VAL A N 1
ATOM 654 C CA . VAL A 1 86 ? 5.136 2.741 3.897 1.00 97.62 86 VAL A CA 1
ATOM 655 C C . VAL A 1 86 ? 6.194 2.713 2.812 1.00 97.62 86 VAL A C 1
ATOM 657 O O . VAL A 1 86 ? 6.971 3.662 2.688 1.00 97.62 86 VAL A O 1
ATOM 660 N N . HIS A 1 87 ? 6.209 1.624 2.053 1.00 96.56 87 HIS A N 1
ATOM 661 C CA . HIS A 1 87 ? 7.183 1.328 1.013 1.00 96.56 87 HIS A CA 1
ATOM 662 C C . HIS A 1 87 ? 6.539 1.390 -0.364 1.00 96.56 87 HIS A C 1
ATOM 664 O O . HIS A 1 87 ? 5.372 1.029 -0.535 1.00 96.56 87 HIS A O 1
ATOM 670 N N . ILE A 1 88 ? 7.319 1.840 -1.338 1.00 95.69 88 ILE A N 1
ATOM 671 C CA . ILE A 1 88 ? 7.044 1.736 -2.764 1.00 95.69 88 ILE A CA 1
ATOM 672 C C . ILE A 1 88 ? 8.354 1.254 -3.383 1.00 95.69 88 ILE A C 1
ATOM 674 O O . ILE A 1 88 ? 9.305 2.030 -3.491 1.00 95.69 88 ILE A O 1
ATOM 678 N N . ASP A 1 89 ? 8.377 -0.021 -3.765 1.00 94.75 89 ASP A N 1
ATOM 679 C CA . ASP A 1 89 ? 9.579 -0.771 -4.139 1.00 94.75 89 ASP A CA 1
ATOM 680 C C . ASP A 1 89 ? 9.424 -1.396 -5.530 1.00 94.75 89 ASP A C 1
ATOM 682 O O . ASP A 1 89 ? 8.316 -1.662 -6.000 1.00 94.75 89 ASP A O 1
ATOM 686 N N . THR A 1 90 ? 10.540 -1.626 -6.214 1.00 94.25 90 THR A N 1
ATOM 687 C CA . THR A 1 90 ? 10.593 -2.111 -7.594 1.00 94.25 90 THR A CA 1
ATOM 688 C C . THR A 1 90 ? 11.812 -3.007 -7.807 1.00 94.25 90 THR A C 1
ATOM 690 O O . THR A 1 90 ? 12.825 -2.895 -7.120 1.00 94.25 90 THR A O 1
ATOM 693 N N . TRP A 1 91 ? 11.733 -3.939 -8.757 1.00 94.12 91 TRP A N 1
ATOM 694 C CA . TRP A 1 91 ? 12.797 -4.923 -8.984 1.00 94.12 91 TRP A CA 1
ATOM 695 C C . TRP A 1 91 ? 12.902 -5.365 -10.445 1.00 94.12 91 TRP A C 1
ATOM 697 O O . TRP A 1 91 ? 12.088 -5.013 -11.303 1.00 94.12 91 TRP A O 1
ATOM 707 N N . GLY A 1 92 ? 13.939 -6.152 -10.750 1.00 92.25 92 GLY A N 1
ATOM 708 C CA . GLY A 1 92 ? 14.133 -6.755 -12.073 1.00 92.25 92 GLY A CA 1
ATOM 709 C C . GLY A 1 92 ? 14.424 -5.745 -13.190 1.00 92.25 92 GLY A C 1
ATOM 710 O O . GLY A 1 92 ? 13.997 -5.957 -14.323 1.00 92.25 92 GLY A O 1
ATOM 711 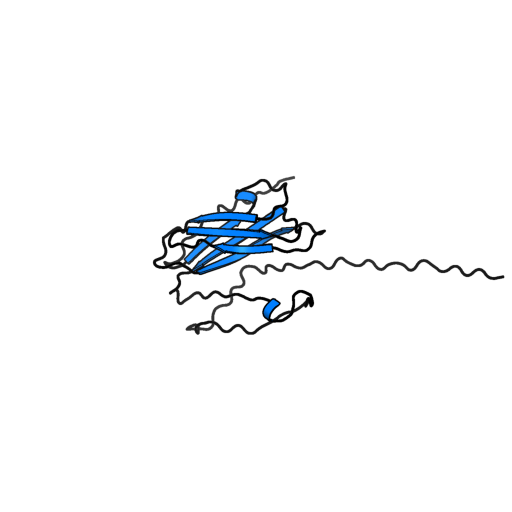N N . GLY A 1 93 ? 15.100 -4.636 -12.871 1.00 90.75 93 GLY A N 1
ATOM 712 C CA . GLY A 1 93 ? 15.478 -3.597 -13.840 1.00 90.75 93 GLY A CA 1
ATOM 713 C C . GLY A 1 93 ? 14.345 -2.655 -14.264 1.00 90.75 93 GLY A C 1
ATOM 714 O O . GLY A 1 93 ? 14.551 -1.830 -15.152 1.00 90.75 93 GLY A O 1
ATOM 715 N N . THR A 1 94 ? 13.168 -2.761 -13.644 1.00 92.31 94 THR A N 1
ATOM 716 C CA . THR A 1 94 ?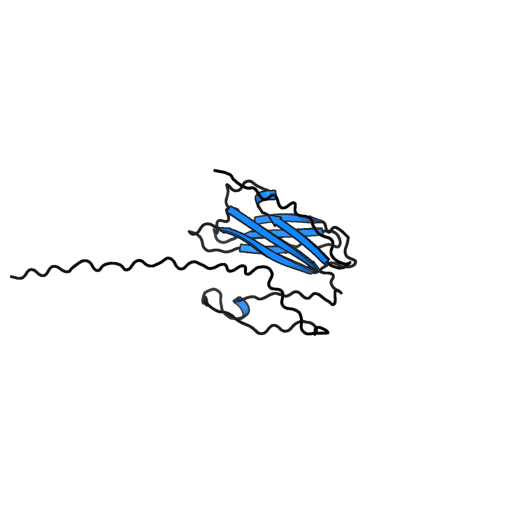 12.059 -1.811 -13.810 1.00 92.31 94 THR A CA 1
ATOM 717 C C . THR A 1 94 ? 12.521 -0.400 -13.446 1.00 92.31 94 THR A C 1
ATOM 719 O O . THR A 1 94 ? 13.127 -0.199 -12.393 1.00 92.31 94 THR A O 1
ATOM 722 N N . ARG A 1 95 ? 12.207 0.592 -14.282 1.00 91.06 95 ARG A N 1
ATOM 723 C CA . ARG A 1 95 ? 12.560 1.995 -14.021 1.00 91.06 95 ARG A CA 1
ATOM 724 C C . ARG A 1 95 ? 11.323 2.798 -13.660 1.00 91.06 95 ARG A C 1
ATOM 726 O O . ARG A 1 95 ? 10.486 3.064 -14.518 1.00 91.06 95 ARG A O 1
ATOM 733 N N . VAL A 1 96 ? 11.224 3.208 -12.402 1.00 90.19 96 VAL A N 1
ATOM 734 C CA . VAL A 1 96 ? 10.138 4.065 -11.917 1.00 90.19 96 VAL A CA 1
ATOM 735 C C . VAL A 1 96 ? 10.680 5.476 -11.694 1.00 90.19 96 VAL A C 1
ATOM 737 O O . VAL A 1 96 ? 11.674 5.643 -10.999 1.00 90.19 96 VAL A O 1
ATOM 740 N N . TYR A 1 97 ? 10.045 6.493 -12.275 1.00 89.56 97 TYR A N 1
ATOM 741 C CA . TYR A 1 97 ? 10.435 7.903 -12.113 1.00 89.56 97 TYR A CA 1
ATOM 742 C C . TYR A 1 97 ? 9.704 8.558 -10.939 1.00 89.56 97 TYR A C 1
ATOM 744 O O . TYR A 1 97 ? 10.279 9.326 -10.170 1.00 89.56 97 TYR A O 1
ATOM 752 N N . SER A 1 98 ? 8.428 8.217 -10.761 1.00 91.69 98 SER A N 1
ATOM 753 C CA . SER A 1 98 ? 7.626 8.646 -9.617 1.00 91.69 98 SER A CA 1
ATOM 754 C C . SER A 1 98 ? 6.481 7.679 -9.357 1.00 91.69 98 SER A C 1
ATOM 756 O O . SER A 1 98 ? 5.938 7.084 -10.288 1.00 91.69 98 SER A O 1
ATOM 758 N N . ALA A 1 99 ? 6.093 7.550 -8.096 1.00 93.50 99 ALA A N 1
ATOM 759 C CA . ALA A 1 99 ? 4.896 6.836 -7.690 1.00 93.50 99 ALA A CA 1
ATOM 760 C C . ALA A 1 99 ? 4.303 7.484 -6.439 1.00 93.50 99 ALA A C 1
ATOM 762 O O . ALA A 1 99 ? 5.022 8.090 -5.639 1.00 93.50 99 ALA A O 1
ATOM 763 N N . SER A 1 100 ? 3.000 7.309 -6.264 1.00 94.56 100 SER A N 1
ATOM 764 C CA . SER A 1 100 ? 2.286 7.716 -5.059 1.00 94.56 100 SER A CA 1
ATOM 765 C C . SER A 1 100 ? 1.447 6.557 -4.547 1.00 94.56 100 SER A C 1
ATOM 767 O O . SER A 1 100 ? 0.929 5.748 -5.323 1.00 94.56 100 SER A O 1
ATOM 769 N N . SER A 1 101 ? 1.296 6.491 -3.232 1.00 95.62 101 SER A N 1
ATOM 770 C CA . SER A 1 101 ? 0.432 5.541 -2.548 1.00 95.62 101 SER A CA 1
ATOM 771 C C . SER A 1 101 ? -0.492 6.250 -1.567 1.00 95.62 101 SER A C 1
ATOM 773 O O . SER A 1 101 ? -0.187 7.329 -1.049 1.00 95.62 101 SER A O 1
ATOM 775 N N . VAL A 1 102 ? -1.627 5.612 -1.307 1.00 95.62 102 VAL A N 1
ATOM 776 C CA . VAL A 1 102 ? -2.490 5.870 -0.160 1.00 95.62 102 VAL A CA 1
ATOM 777 C C . VAL A 1 102 ? -2.355 4.697 0.798 1.00 95.62 102 VAL A C 1
ATOM 779 O O . VAL A 1 102 ? -2.272 3.541 0.378 1.00 95.62 102 VAL A O 1
ATOM 782 N N . TRP A 1 103 ? -2.346 4.990 2.090 1.00 94.56 103 TRP A N 1
ATOM 783 C CA . TRP A 1 103 ? -2.401 3.986 3.138 1.00 94.56 103 TRP A CA 1
ATOM 784 C C . TRP A 1 103 ? -3.586 4.256 4.058 1.00 94.56 103 TRP A C 1
ATOM 786 O O . TRP A 1 103 ? -3.988 5.399 4.281 1.00 94.56 103 TRP A O 1
ATOM 796 N N . CYS A 1 104 ? -4.148 3.176 4.585 1.00 93.31 104 CYS A N 1
ATOM 797 C CA . CYS A 1 104 ? -5.319 3.177 5.441 1.00 93.31 104 CYS A CA 1
ATOM 798 C C . CYS A 1 104 ? -5.060 2.229 6.617 1.00 93.31 104 CYS A C 1
ATOM 800 O O . CYS A 1 104 ? -5.038 1.008 6.452 1.00 93.31 104 CYS A O 1
ATOM 802 N N . GLY A 1 105 ? -4.792 2.805 7.787 1.00 92.81 105 GLY A N 1
ATOM 803 C CA . GLY A 1 105 ? -4.622 2.096 9.047 1.00 92.81 105 GLY A CA 1
ATOM 804 C C . GLY A 1 105 ? -5.970 1.849 9.707 1.00 92.81 105 GLY A C 1
ATOM 805 O O . GLY A 1 105 ? -6.714 2.792 9.965 1.00 92.81 105 GLY A O 1
ATOM 806 N N . ILE A 1 106 ? -6.267 0.584 9.981 1.00 90.94 106 ILE A N 1
ATOM 807 C CA . ILE A 1 106 ? -7.559 0.111 10.474 1.00 90.94 106 ILE A CA 1
ATOM 808 C C . ILE A 1 106 ? -7.331 -0.626 11.790 1.00 90.94 106 ILE A C 1
ATOM 810 O O . ILE A 1 106 ? -6.511 -1.547 11.874 1.00 90.94 106 ILE A O 1
ATOM 814 N N . ALA A 1 107 ? -8.064 -0.228 12.827 1.00 90.38 107 ALA A N 1
ATOM 815 C CA . ALA A 1 107 ? -8.008 -0.893 14.119 1.00 90.38 107 ALA A CA 1
ATOM 816 C C . ALA A 1 107 ? -8.419 -2.366 13.984 1.00 90.38 107 ALA A C 1
ATOM 818 O O . ALA A 1 107 ? -9.403 -2.698 13.327 1.00 90.38 107 ALA A O 1
ATOM 819 N N . LEU A 1 108 ? -7.687 -3.261 14.651 1.00 83.88 108 LEU A N 1
ATOM 820 C CA . LEU A 1 108 ? -7.892 -4.709 14.529 1.00 83.88 108 LEU A CA 1
ATOM 821 C C . LEU A 1 108 ? -9.309 -5.166 14.936 1.00 83.88 108 LEU A C 1
ATOM 823 O O . LEU A 1 108 ? -9.803 -6.183 14.462 1.00 83.88 108 LEU A O 1
ATOM 827 N N . ASN A 1 109 ? -9.957 -4.422 15.830 1.00 83.00 109 ASN A N 1
ATOM 828 C CA . ASN A 1 109 ? -11.313 -4.665 16.318 1.00 83.00 109 ASN A CA 1
ATOM 829 C C . ASN A 1 109 ? -12.375 -3.775 15.652 1.00 83.00 109 ASN A C 1
ATOM 831 O O . ASN A 1 109 ? -13.505 -3.737 16.138 1.00 83.00 109 ASN A O 1
ATOM 835 N N . ASP A 1 110 ? -12.037 -3.058 14.578 1.00 84.31 110 ASP A N 1
ATOM 836 C CA . ASP A 1 110 ? -13.025 -2.294 13.825 1.00 84.31 110 ASP A CA 1
ATOM 837 C C . ASP A 1 110 ? -14.014 -3.257 13.153 1.00 84.31 110 ASP A C 1
ATOM 839 O O . ASP A 1 110 ? -13.627 -4.163 12.411 1.00 84.31 110 ASP A O 1
ATOM 843 N N . THR A 1 111 ? -15.305 -3.092 13.440 1.00 81.12 111 THR A N 1
ATOM 844 C CA . THR A 1 111 ? -16.370 -3.943 12.896 1.00 81.12 111 THR A CA 1
ATOM 845 C C . THR A 1 111 ? -16.865 -3.471 11.531 1.00 81.12 111 THR A C 1
ATOM 847 O O . THR A 1 111 ? -17.408 -4.287 10.783 1.00 81.12 111 THR A O 1
ATOM 850 N N . ASN A 1 112 ? -16.605 -2.218 11.159 1.00 81.31 112 ASN A N 1
ATOM 851 C CA . ASN A 1 112 ? -17.055 -1.585 9.921 1.00 81.31 112 ASN A CA 1
ATOM 852 C C . ASN A 1 112 ? -16.109 -1.849 8.745 1.00 81.31 112 ASN A C 1
ATOM 854 O O . ASN A 1 112 ? -16.570 -1.927 7.608 1.00 81.31 112 ASN A O 1
ATOM 858 N N . PHE A 1 113 ? -14.809 -2.017 9.003 1.00 81.94 113 PHE A N 1
ATOM 859 C CA . PHE A 1 113 ? -13.794 -2.198 7.962 1.00 81.94 113 PHE A CA 1
ATOM 860 C C . PHE A 1 113 ? -13.148 -3.589 7.992 1.00 81.94 113 PHE A C 1
ATOM 862 O O . PHE A 1 113 ? -12.848 -4.145 9.049 1.00 81.94 113 PHE A O 1
ATOM 869 N N . GLN A 1 114 ? -12.926 -4.156 6.804 1.00 82.94 114 GLN A N 1
ATOM 870 C CA . GLN A 1 114 ? -12.147 -5.377 6.577 1.00 82.94 114 GLN A CA 1
ATOM 871 C C . GLN A 1 114 ? -11.206 -5.143 5.401 1.00 82.94 114 GLN A C 1
ATOM 873 O O . GLN A 1 114 ? -11.596 -4.521 4.415 1.00 82.94 114 GLN A O 1
ATOM 878 N N . THR A 1 115 ? -9.990 -5.667 5.496 1.00 82.62 115 THR A N 1
ATOM 879 C CA . THR A 1 115 ? -9.009 -5.660 4.409 1.00 82.62 115 THR A CA 1
ATOM 880 C C . THR A 1 115 ? -8.546 -7.078 4.118 1.00 82.62 115 THR A C 1
ATOM 882 O O . THR A 1 115 ? -8.678 -7.977 4.948 1.00 82.62 115 THR A O 1
ATOM 885 N N . GLY A 1 116 ? -8.033 -7.282 2.911 1.00 82.69 116 GLY A N 1
ATOM 886 C CA . GLY A 1 116 ? -7.516 -8.560 2.445 1.00 82.69 116 GLY A CA 1
ATOM 887 C C . GLY A 1 116 ? -6.605 -8.356 1.243 1.00 82.69 116 GLY A C 1
ATOM 888 O O . GLY A 1 116 ? -6.388 -7.224 0.806 1.00 82.69 116 GLY A O 1
ATOM 889 N N . GLN A 1 117 ? -6.075 -9.455 0.716 1.00 84.69 117 GLN A N 1
ATOM 890 C CA . GLN A 1 117 ? -5.225 -9.455 -0.468 1.00 84.69 117 GLN A CA 1
ATOM 891 C C . GLN A 1 117 ? -5.878 -10.274 -1.577 1.00 84.69 117 GLN A C 1
ATOM 893 O O . GLN A 1 117 ? -6.490 -11.311 -1.324 1.00 84.69 117 GLN A O 1
ATOM 898 N N . PHE A 1 118 ? -5.736 -9.787 -2.805 1.00 87.19 118 PHE A N 1
ATOM 899 C CA . PHE A 1 118 ? -6.067 -10.517 -4.017 1.00 87.19 118 PHE A CA 1
ATOM 900 C C . PHE A 1 118 ? -4.780 -10.678 -4.821 1.00 87.19 118 PHE A C 1
ATOM 902 O O . PHE A 1 118 ? -4.175 -9.687 -5.228 1.00 87.19 118 PHE A O 1
ATOM 909 N N . SER A 1 119 ? -4.354 -11.923 -5.006 1.00 89.44 119 SER A N 1
ATOM 910 C CA . SER A 1 119 ? -3.146 -12.283 -5.738 1.00 89.44 119 SER A CA 1
ATOM 911 C C . SER A 1 119 ? -3.547 -13.082 -6.969 1.00 89.44 119 SER A C 1
ATOM 913 O O . SER A 1 119 ? -4.109 -14.165 -6.848 1.00 89.44 119 SER A O 1
ATOM 915 N N . THR A 1 120 ? -3.230 -12.576 -8.161 1.00 90.50 120 THR A N 1
ATOM 916 C CA . THR A 1 120 ? -3.459 -13.316 -9.413 1.00 90.50 120 THR A CA 1
ATOM 917 C C . THR A 1 120 ? -2.592 -14.571 -9.512 1.00 90.50 120 THR A C 1
ATOM 919 O O . THR A 1 120 ? -2.955 -15.505 -10.223 1.00 90.50 120 THR A O 1
ATOM 922 N N . LEU A 1 121 ? -1.489 -14.639 -8.753 1.00 90.50 121 LEU A N 1
ATOM 923 C CA . LEU A 1 121 ? -0.654 -15.840 -8.649 1.00 90.50 121 LEU A CA 1
ATOM 924 C C . LEU A 1 121 ? -1.385 -17.013 -7.994 1.00 90.50 121 LEU A C 1
ATOM 926 O O . LEU A 1 121 ? -0.982 -18.160 -8.168 1.00 90.50 121 LEU A O 1
ATOM 930 N N . ASP A 1 122 ? -2.467 -16.735 -7.269 1.00 92.44 122 ASP 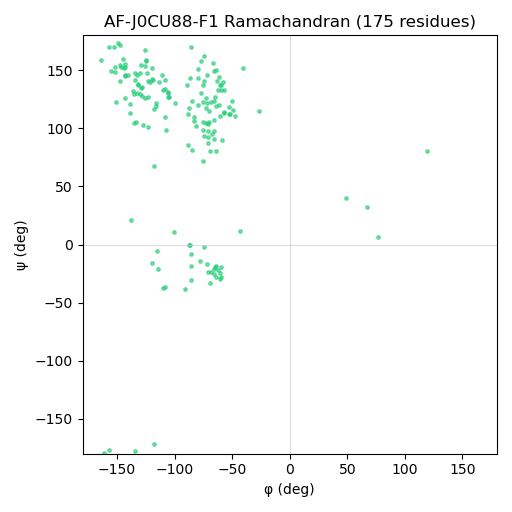A N 1
ATOM 931 C CA . ASP A 1 122 ? -3.316 -17.776 -6.711 1.00 92.44 122 ASP A CA 1
ATOM 932 C C . ASP A 1 122 ? -4.244 -18.390 -7.779 1.00 92.44 122 ASP A C 1
ATOM 934 O O . ASP A 1 122 ? -4.881 -19.405 -7.503 1.00 92.44 122 ASP A O 1
ATOM 938 N N . ASP A 1 123 ? -4.397 -17.753 -8.947 1.00 92.38 123 ASP A N 1
ATOM 939 C CA . ASP A 1 123 ? -5.286 -18.177 -10.039 1.00 92.38 123 ASP A CA 1
ATOM 940 C C . ASP A 1 123 ? -4.501 -18.728 -11.243 1.00 92.38 123 ASP A C 1
ATOM 942 O O . ASP A 1 123 ? -4.941 -19.677 -11.893 1.00 92.38 123 ASP A O 1
ATOM 946 N N . HIS A 1 124 ? -3.334 -18.154 -11.550 1.00 91.88 124 HIS A N 1
ATOM 947 C CA . HIS A 1 124 ? -2.466 -18.605 -12.636 1.00 91.88 124 HIS A CA 1
ATOM 948 C C . HIS A 1 124 ? -0.991 -18.296 -12.350 1.00 91.88 124 HIS A C 1
ATOM 950 O O . HIS A 1 124 ? -0.654 -17.333 -11.665 1.00 91.88 124 HIS A O 1
ATOM 956 N N . ALA A 1 125 ? -0.080 -19.096 -12.909 1.00 92.75 125 ALA A N 1
ATOM 957 C CA . ALA A 1 125 ? 1.350 -18.836 -12.778 1.00 92.75 125 ALA A CA 1
ATOM 958 C C . ALA A 1 125 ? 1.764 -17.542 -13.508 1.00 92.75 125 ALA A C 1
ATOM 960 O O . ALA A 1 125 ? 1.094 -17.069 -14.434 1.00 92.75 125 ALA A O 1
ATOM 961 N N . TRP A 1 126 ? 2.877 -16.952 -13.070 1.00 87.50 126 TRP A N 1
ATOM 962 C CA . TRP A 1 126 ? 3.351 -15.649 -13.550 1.00 87.50 126 TRP A CA 1
ATOM 963 C C . TRP A 1 126 ? 3.724 -15.647 -15.043 1.00 87.50 126 TRP A C 1
ATOM 965 O O . TRP A 1 126 ? 3.641 -14.610 -15.698 1.00 87.50 126 TRP A O 1
ATOM 975 N N . ASP A 1 127 ? 4.132 -16.800 -15.573 1.00 91.69 127 ASP A N 1
ATOM 976 C CA . ASP A 1 127 ? 4.525 -17.044 -16.964 1.00 91.69 127 ASP A CA 1
ATOM 977 C C . ASP A 1 127 ? 3.342 -17.416 -17.873 1.00 91.69 127 ASP A C 1
ATOM 979 O O . ASP A 1 127 ? 3.503 -17.555 -19.086 1.00 91.69 127 ASP A O 1
ATOM 983 N N . HIS A 1 128 ? 2.135 -17.487 -17.310 1.00 92.00 128 HIS A N 1
ATOM 984 C CA . HIS A 1 128 ? 0.881 -17.697 -18.024 1.00 92.00 128 HIS A CA 1
ATOM 985 C C . HIS A 1 128 ? -0.051 -16.487 -17.835 1.00 92.00 128 HIS A C 1
ATOM 987 O O . HIS A 1 128 ? -1.077 -16.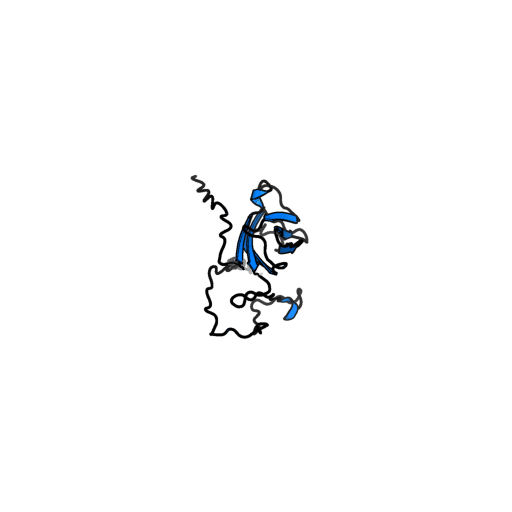601 -17.162 1.00 92.00 128 HIS A O 1
ATOM 993 N N . PRO A 1 129 ? 0.295 -15.306 -18.391 1.00 88.00 129 PRO A N 1
ATOM 994 C CA . PRO A 1 129 ? -0.474 -14.086 -18.180 1.00 88.00 129 PRO A CA 1
ATOM 995 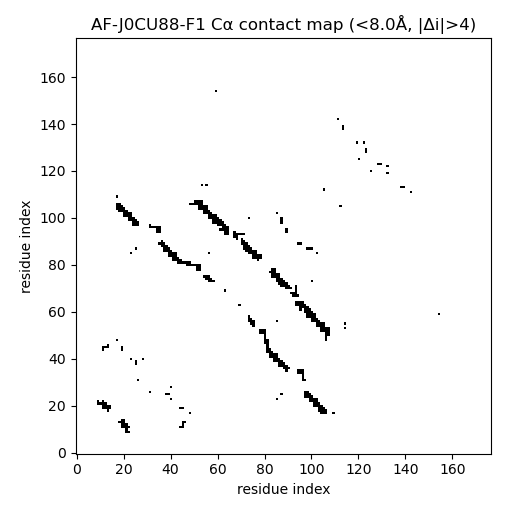C C . PRO A 1 129 ? -1.888 -14.210 -18.755 1.00 88.00 129 PRO A C 1
ATOM 997 O O . PRO A 1 129 ? -2.092 -14.734 -19.851 1.00 88.00 129 PRO A O 1
ATOM 1000 N N . GLN A 1 130 ? -2.863 -13.668 -18.029 1.00 90.75 130 GLN A N 1
ATOM 1001 C CA . GLN A 1 130 ? -4.264 -13.633 -18.431 1.00 90.75 130 GLN A CA 1
ATOM 1002 C C . GLN A 1 130 ? -4.748 -12.188 -18.488 1.00 90.75 130 GLN A C 1
ATOM 1004 O O . GLN A 1 130 ? -4.405 -11.368 -17.640 1.00 90.75 130 GLN A O 1
ATOM 1009 N N . GLN A 1 131 ? -5.555 -11.871 -19.500 1.00 90.31 131 GLN A N 1
ATOM 1010 C CA . GLN A 1 131 ? -6.148 -10.539 -19.623 1.00 90.31 131 GLN A CA 1
ATOM 1011 C C . GLN A 1 131 ? -7.203 -10.284 -18.537 1.00 90.31 131 GLN A C 1
ATOM 1013 O O . GLN A 1 131 ? -7.357 -9.152 -18.090 1.00 90.31 131 GLN A O 1
ATOM 1018 N N . ASN A 1 132 ? -7.923 -11.330 -18.123 1.00 92.50 132 ASN A N 1
ATOM 1019 C CA . ASN A 1 132 ? -9.013 -11.246 -17.160 1.00 92.50 132 ASN A CA 1
ATOM 1020 C C . ASN A 1 132 ? -8.812 -12.294 -16.063 1.00 92.50 132 ASN A C 1
ATOM 1022 O O . ASN A 1 132 ? -8.681 -13.477 -16.375 1.00 92.50 132 ASN A O 1
ATOM 1026 N N . THR A 1 133 ? -8.891 -11.861 -14.805 1.00 90.25 133 THR A N 1
ATOM 1027 C CA . THR A 1 133 ? -8.822 -12.727 -13.621 1.00 90.25 133 THR A CA 1
ATOM 1028 C C . THR A 1 133 ? -9.909 -12.294 -12.641 1.00 90.25 133 THR A C 1
ATOM 1030 O O . THR A 1 133 ? -10.077 -11.102 -12.384 1.00 90.25 133 THR A O 1
ATOM 1033 N N . SER A 1 134 ? -10.681 -13.242 -12.109 1.00 90.75 134 SER A N 1
ATOM 1034 C CA . SER A 1 134 ? -11.781 -12.950 -11.183 1.00 90.75 134 SER A CA 1
ATOM 1035 C C . SER A 1 134 ? -11.959 -14.060 -10.156 1.00 90.75 134 SER A C 1
ATOM 1037 O O . SER A 1 134 ? -11.923 -15.235 -10.519 1.00 90.75 134 SER A O 1
ATOM 1039 N N . ARG A 1 135 ? -12.252 -13.691 -8.905 1.00 86.69 135 ARG A N 1
ATOM 1040 C CA . ARG A 1 135 ? -12.522 -14.626 -7.808 1.00 86.69 135 ARG A CA 1
ATOM 1041 C C . ARG A 1 135 ? -13.614 -14.089 -6.890 1.00 86.69 135 ARG A C 1
ATOM 1043 O O . ARG A 1 135 ? -13.685 -12.888 -6.638 1.00 86.69 135 ARG A O 1
ATOM 1050 N N . ALA A 1 136 ? -14.433 -14.987 -6.349 1.00 86.88 136 ALA A N 1
ATOM 1051 C CA . ALA A 1 136 ? -15.318 -14.655 -5.239 1.00 86.88 136 ALA A CA 1
ATOM 1052 C C . ALA A 1 136 ? -14.502 -14.492 -3.945 1.00 86.88 136 ALA A C 1
ATOM 1054 O O . ALA A 1 136 ? -13.756 -15.393 -3.564 1.00 86.88 136 ALA A O 1
ATOM 1055 N N . ILE A 1 137 ? -14.650 -13.356 -3.261 1.00 84.12 137 ILE A N 1
ATOM 1056 C CA . ILE A 1 137 ? -13.941 -13.078 -2.007 1.00 84.12 137 ILE A CA 1
ATOM 1057 C C . ILE A 1 137 ? -14.857 -13.344 -0.817 1.00 84.12 137 ILE A C 1
ATOM 1059 O O . ILE A 1 137 ? -15.909 -12.720 -0.671 1.00 84.12 137 ILE A O 1
ATOM 1063 N N . SER A 1 138 ? -14.418 -14.248 0.056 1.00 84.62 138 SER A N 1
ATOM 1064 C CA . SER A 1 138 ? -15.039 -14.483 1.358 1.00 84.62 138 SER A CA 1
ATOM 1065 C C . SER A 1 138 ? -14.438 -13.532 2.387 1.00 84.62 138 SER A C 1
ATOM 1067 O O . SER A 1 138 ? -13.245 -13.593 2.679 1.00 84.62 138 SER A O 1
ATOM 1069 N N . PHE A 1 139 ? -15.263 -12.657 2.955 1.00 83.38 139 PHE A N 1
ATOM 1070 C CA . PHE A 1 139 ? -14.849 -11.812 4.073 1.00 83.38 139 PHE A CA 1
ATOM 1071 C C . PHE A 1 139 ? -14.699 -12.647 5.349 1.00 83.38 139 PHE A C 1
ATOM 1073 O O . PHE A 1 139 ? -15.470 -13.580 5.577 1.00 83.38 139 PHE A O 1
ATOM 1080 N N . GLY A 1 140 ? -13.734 -12.291 6.203 1.00 82.69 140 GLY A N 1
ATOM 1081 C CA . GLY A 1 140 ? -13.468 -13.019 7.451 1.00 82.69 140 GLY A CA 1
ATOM 1082 C C . GLY A 1 140 ? -14.642 -12.991 8.435 1.00 82.69 140 GLY A C 1
ATOM 1083 O O . GLY A 1 140 ? -14.759 -13.866 9.289 1.00 82.69 140 GLY A O 1
ATOM 1084 N N . ARG A 1 141 ? -15.537 -12.007 8.300 1.00 85.88 141 ARG A N 1
ATOM 1085 C CA . ARG A 1 141 ? -16.812 -11.932 9.021 1.00 85.88 141 ARG A CA 1
ATOM 1086 C C . ARG A 1 141 ? -17.921 -11.350 8.135 1.00 85.88 141 ARG A C 1
ATOM 1088 O O . ARG A 1 141 ? -17.622 -10.539 7.251 1.00 85.88 141 ARG A O 1
ATOM 1095 N N . PRO A 1 142 ? -19.196 -11.702 8.381 1.00 81.56 142 PRO A N 1
ATOM 1096 C CA . PRO A 1 142 ? -20.320 -11.068 7.703 1.00 81.56 142 PRO A CA 1
ATOM 1097 C C . PRO A 1 142 ? -20.441 -9.593 8.103 1.00 81.56 142 PRO A C 1
ATOM 1099 O O . PRO A 1 142 ? -20.126 -9.208 9.231 1.00 81.56 142 PRO A O 1
ATOM 1102 N N . PHE A 1 143 ? -20.937 -8.769 7.183 1.00 76.88 143 PHE A N 1
ATOM 1103 C CA . PHE A 1 143 ? -21.373 -7.411 7.496 1.00 76.88 143 PHE A CA 1
ATOM 1104 C C . PHE A 1 143 ? -22.834 -7.430 7.965 1.00 76.88 143 PHE A C 1
ATOM 1106 O O . PHE A 1 143 ? -23.644 -8.190 7.435 1.00 76.88 143 PHE A O 1
ATOM 1113 N N . SER A 1 144 ? -23.186 -6.576 8.933 1.00 78.69 144 SER A N 1
ATOM 1114 C CA . SER A 1 144 ? -24.552 -6.486 9.488 1.00 78.69 144 SER A CA 1
ATOM 1115 C C . SER A 1 144 ? -25.607 -6.030 8.470 1.00 78.69 144 SER A C 1
ATOM 1117 O O . SER A 1 144 ? -26.800 -6.226 8.677 1.00 78.69 144 SER A O 1
ATOM 1119 N N . ALA A 1 145 ? -25.168 -5.413 7.375 1.00 77.19 145 ALA A N 1
ATOM 1120 C CA . ALA A 1 145 ? -25.955 -5.083 6.197 1.00 77.19 145 ALA A CA 1
ATOM 1121 C C . ALA A 1 145 ? -25.053 -5.238 4.959 1.00 77.19 145 ALA A C 1
ATOM 1123 O O . ALA A 1 145 ? -23.827 -5.190 5.113 1.00 77.19 145 ALA A O 1
ATOM 1124 N N . PRO A 1 146 ? -25.607 -5.401 3.742 1.00 75.12 146 PRO A N 1
ATOM 1125 C CA . PRO A 1 146 ? -24.807 -5.436 2.523 1.00 75.12 146 PRO A CA 1
ATOM 1126 C C . PRO A 1 146 ? -23.846 -4.235 2.472 1.00 75.12 146 PRO A C 1
ATOM 1128 O O . PRO A 1 146 ? -24.306 -3.093 2.594 1.00 75.12 146 PRO A O 1
ATOM 1131 N N . PRO A 1 147 ? -22.524 -4.456 2.344 1.00 67.12 147 PRO A N 1
ATOM 1132 C CA . PRO A 1 147 ? -21.569 -3.360 2.324 1.00 67.12 147 PRO A CA 1
ATOM 1133 C C . PRO A 1 147 ? -21.854 -2.460 1.120 1.00 67.12 147 PRO A C 1
ATOM 1135 O O . PRO A 1 147 ? -22.061 -2.932 0.001 1.00 67.12 147 PRO A O 1
ATOM 1138 N N . LYS A 1 148 ? -21.880 -1.143 1.347 1.00 65.06 148 LYS A N 1
ATOM 1139 C CA . LYS A 1 148 ? -21.995 -0.177 0.252 1.00 65.06 148 LYS A CA 1
ATOM 1140 C C . LYS A 1 148 ? -20.686 -0.183 -0.527 1.00 65.06 148 LYS A C 1
ATOM 1142 O O . LYS A 1 148 ? -19.649 0.209 0.002 1.00 65.06 148 LYS A O 1
ATOM 1147 N N . HIS A 1 149 ? -20.746 -0.612 -1.781 1.00 56.44 149 HIS A N 1
ATOM 1148 C CA . HIS A 1 149 ? -19.615 -0.519 -2.690 1.00 56.44 149 HIS A CA 1
ATOM 1149 C C . HIS A 1 149 ? -19.412 0.948 -3.094 1.00 56.44 149 HIS A C 1
ATOM 1151 O O . HIS A 1 149 ? -20.187 1.494 -3.878 1.00 56.44 149 HIS A O 1
ATOM 1157 N N . HIS A 1 150 ? -18.390 1.593 -2.533 1.00 46.72 150 HIS A N 1
ATOM 1158 C CA . HIS A 1 150 ? -17.903 2.890 -2.994 1.00 46.72 150 HIS A CA 1
ATOM 1159 C C . HIS A 1 150 ? -16.558 2.681 -3.689 1.00 46.72 150 HIS A C 1
ATOM 1161 O O . HIS A 1 150 ? -15.522 2.569 -3.040 1.00 46.72 150 HIS A O 1
ATOM 1167 N N . GLU A 1 151 ? -16.581 2.619 -5.017 1.00 42.47 151 GLU A N 1
ATOM 1168 C CA . GLU A 1 151 ? -15.372 2.610 -5.840 1.00 42.47 151 GLU A CA 1
ATOM 1169 C C . GLU A 1 151 ? -14.929 4.060 -6.074 1.00 42.47 151 GLU A C 1
ATOM 1171 O O . GLU A 1 151 ? -15.244 4.679 -7.091 1.00 42.47 151 GLU A O 1
ATOM 1176 N N . THR A 1 152 ? -14.239 4.650 -5.099 1.00 33.97 152 THR A N 1
ATOM 1177 C CA . THR A 1 152 ? -13.617 5.967 -5.285 1.00 33.97 152 THR A CA 1
ATOM 1178 C C . THR A 1 152 ? -12.223 5.753 -5.861 1.00 33.97 152 THR A C 1
ATOM 1180 O O . THR A 1 152 ? -11.247 5.648 -5.129 1.00 33.97 152 THR A O 1
ATOM 1183 N N . GLY A 1 153 ? -12.150 5.642 -7.187 1.00 37.03 153 GLY A N 1
ATOM 1184 C CA . GLY A 1 153 ? -10.894 5.469 -7.913 1.00 37.03 153 GLY A CA 1
ATOM 1185 C C . GLY A 1 153 ? -10.855 4.167 -8.697 1.00 37.03 153 GLY A C 1
ATOM 1186 O O . GLY A 1 153 ? -10.202 3.210 -8.296 1.00 37.03 153 GLY A O 1
ATOM 1187 N N . LYS A 1 154 ? -11.484 4.168 -9.876 1.00 31.22 154 LYS A N 1
ATOM 1188 C CA . LYS A 1 154 ? -11.034 3.308 -10.971 1.00 31.22 154 LYS A CA 1
ATOM 1189 C C . LYS A 1 154 ? -9.588 3.688 -11.284 1.00 31.22 154 LYS A C 1
ATOM 1191 O O . LYS A 1 154 ? -9.345 4.561 -12.112 1.00 31.22 154 LYS A O 1
ATOM 1196 N N . SER A 1 155 ? -8.623 3.043 -10.636 1.00 40.50 155 SER A N 1
ATOM 1197 C CA . SER A 1 155 ? -7.269 2.963 -11.179 1.00 40.50 155 SER A CA 1
ATOM 1198 C C . SER A 1 155 ? -7.312 1.941 -12.311 1.00 40.50 155 SER A C 1
ATOM 1200 O O . SER A 1 155 ? -6.895 0.793 -12.185 1.00 40.50 155 SER A O 1
ATOM 1202 N N . LEU A 1 156 ? -7.938 2.344 -13.418 1.00 30.23 156 LEU A N 1
ATOM 1203 C CA . LEU A 1 156 ? -7.786 1.661 -14.688 1.00 30.23 156 LEU A CA 1
ATOM 1204 C C . LEU A 1 156 ? -6.368 1.974 -15.156 1.00 30.23 156 LEU A C 1
ATOM 1206 O O . LEU A 1 156 ? -6.143 2.982 -15.825 1.00 30.23 156 LEU A O 1
ATOM 1210 N N . ILE A 1 157 ? -5.409 1.109 -14.829 1.00 34.78 157 ILE A N 1
ATOM 1211 C CA . ILE A 1 157 ? -4.198 1.007 -15.642 1.00 34.78 157 ILE A CA 1
ATOM 1212 C C . ILE A 1 157 ? -4.655 0.389 -16.967 1.00 34.78 157 ILE A C 1
ATOM 1214 O O . ILE A 1 157 ? -4.594 -0.818 -17.178 1.00 34.78 157 ILE A O 1
ATOM 1218 N N . THR A 1 158 ? -5.212 1.226 -17.841 1.00 24.14 158 THR A N 1
ATOM 1219 C CA . THR A 1 158 ? -5.451 0.848 -19.229 1.00 24.14 158 THR A CA 1
ATOM 1220 C C . THR A 1 158 ? -4.087 0.889 -19.892 1.00 24.14 158 THR A C 1
ATOM 1222 O O . THR A 1 158 ? -3.535 1.962 -20.122 1.00 24.14 158 THR A O 1
ATOM 1225 N N . ALA A 1 159 ? -3.507 -0.279 -20.156 1.00 28.30 159 ALA A N 1
ATOM 1226 C CA . ALA A 1 159 ? -2.476 -0.367 -21.172 1.00 28.30 159 ALA A CA 1
ATOM 1227 C C . ALA A 1 159 ? -3.170 -0.056 -22.501 1.00 28.30 159 ALA A C 1
ATOM 1229 O O . ALA A 1 159 ? -3.850 -0.920 -23.058 1.00 28.30 159 ALA A O 1
ATOM 1230 N N . ASP A 1 160 ? -3.069 1.194 -22.960 1.00 28.00 160 ASP A N 1
ATOM 1231 C CA . ASP A 1 160 ? -3.468 1.557 -24.314 1.00 28.00 160 ASP A CA 1
ATOM 1232 C C . ASP A 1 160 ? -2.745 0.598 -25.260 1.00 28.00 160 ASP A C 1
ATOM 1234 O O . ASP A 1 160 ? -1.514 0.582 -25.357 1.00 28.00 160 ASP A O 1
ATOM 1238 N N . GLN A 1 161 ? -3.523 -0.264 -25.912 1.00 30.28 161 GLN A N 1
ATOM 1239 C CA . GLN A 1 161 ? -3.035 -1.075 -27.009 1.00 30.28 161 GLN A CA 1
ATOM 1240 C C . GLN A 1 161 ? -2.489 -0.100 -28.048 1.00 30.28 161 GLN A C 1
ATOM 1242 O O . GLN A 1 161 ? -3.235 0.687 -28.635 1.00 30.28 161 GLN A O 1
ATOM 1247 N N . VAL A 1 162 ? -1.172 -0.135 -28.247 1.00 31.33 162 VAL A N 1
ATOM 1248 C CA . VAL A 1 162 ? -0.522 0.513 -29.382 1.00 31.33 162 VAL A CA 1
ATOM 1249 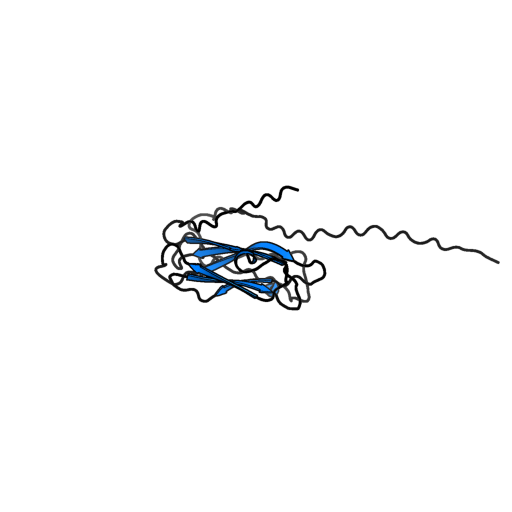C C . VAL A 1 162 ? -1.289 0.071 -30.622 1.00 31.33 162 VAL A C 1
ATOM 1251 O O . VAL A 1 162 ? -1.327 -1.120 -30.932 1.00 31.33 162 VAL A O 1
ATOM 1254 N N . ARG A 1 163 ? -1.929 1.030 -31.304 1.00 27.73 163 ARG A N 1
ATOM 1255 C CA . ARG A 1 163 ? -2.437 0.836 -32.662 1.00 27.73 163 ARG A CA 1
ATOM 1256 C C . ARG A 1 163 ? -1.312 0.195 -33.466 1.00 27.73 163 ARG A C 1
ATOM 1258 O O . ARG A 1 163 ? -0.295 0.834 -33.721 1.00 27.73 163 ARG A O 1
ATOM 1265 N N . GLN A 1 164 ? -1.484 -1.067 -33.835 1.00 30.39 164 GLN A N 1
ATOM 1266 C CA . GLN A 1 164 ? -0.705 -1.626 -34.921 1.00 30.39 164 GLN A CA 1
ATOM 1267 C C . GLN A 1 164 ? -1.237 -0.971 -36.191 1.00 30.39 164 GLN A C 1
ATOM 1269 O O . GLN A 1 164 ? -2.341 -1.279 -36.641 1.00 30.39 164 GLN A O 1
ATOM 1274 N N . ASP A 1 165 ? -0.482 -0.016 -36.725 1.00 32.19 165 ASP A N 1
ATOM 1275 C CA . ASP A 1 165 ? -0.711 0.450 -38.083 1.00 32.19 165 ASP A CA 1
ATOM 1276 C C . ASP A 1 165 ? -0.543 -0.753 -39.029 1.00 32.19 165 ASP A C 1
ATOM 1278 O O . ASP A 1 165 ? 0.418 -1.520 -38.885 1.00 32.19 165 ASP A O 1
ATOM 1282 N N . PRO A 1 166 ? -1.466 -0.975 -39.979 1.00 33.75 166 PRO A N 1
ATOM 1283 C CA . PRO A 1 166 ? -1.357 -2.095 -40.894 1.00 33.75 166 PRO A CA 1
ATOM 1284 C C . PRO A 1 166 ? -0.112 -1.923 -41.767 1.00 33.75 166 PRO A C 1
ATOM 1286 O O . PRO A 1 166 ? 0.015 -0.970 -42.538 1.00 33.75 166 PRO A O 1
ATOM 1289 N N . VAL A 1 167 ? 0.807 -2.882 -41.654 1.00 42.97 167 VAL A N 1
ATOM 1290 C CA . VAL A 1 167 ? 1.940 -3.038 -42.566 1.00 42.97 167 VAL A CA 1
ATOM 1291 C C . VAL A 1 167 ? 1.385 -3.186 -43.982 1.00 42.97 167 VAL A C 1
ATOM 1293 O O . VAL A 1 167 ? 0.703 -4.160 -44.299 1.00 42.97 167 VAL A O 1
ATOM 1296 N N . SER A 1 168 ? 1.667 -2.204 -44.838 1.00 33.50 168 SER A N 1
ATOM 1297 C CA . SER A 1 168 ? 1.396 -2.299 -46.273 1.00 33.50 168 SER A CA 1
ATOM 1298 C C . SER A 1 168 ? 2.269 -3.403 -46.882 1.00 33.50 168 SER A C 1
ATOM 1300 O O . SER A 1 168 ? 3.489 -3.358 -46.710 1.00 33.50 168 SER A O 1
ATOM 1302 N N . PRO A 1 169 ? 1.707 -4.382 -47.613 1.00 36.66 169 PRO A N 1
ATOM 1303 C CA . PRO A 1 169 ? 2.517 -5.363 -48.315 1.00 36.66 169 PRO A CA 1
ATOM 1304 C C . PRO A 1 169 ? 3.190 -4.712 -49.527 1.00 36.66 169 PRO A C 1
ATOM 1306 O O . PRO A 1 169 ? 2.538 -4.256 -50.470 1.00 36.66 169 PRO A O 1
ATOM 1309 N N . THR A 1 170 ? 4.521 -4.684 -49.507 1.00 35.34 170 THR A N 1
ATOM 1310 C CA . THR A 1 170 ? 5.344 -4.315 -50.658 1.00 35.34 170 THR A CA 1
ATOM 1311 C C . THR A 1 170 ? 5.086 -5.287 -51.810 1.00 35.34 170 THR A C 1
ATOM 1313 O O . THR A 1 170 ? 5.441 -6.462 -51.770 1.00 35.34 170 THR A O 1
ATOM 1316 N N . ARG A 1 171 ? 4.444 -4.734 -52.837 1.00 29.89 171 ARG A N 1
ATOM 1317 C CA . ARG A 1 171 ? 4.252 -5.193 -54.217 1.00 29.89 171 ARG A CA 1
ATOM 1318 C C . ARG A 1 171 ? 5.352 -6.133 -54.739 1.00 29.89 171 ARG A C 1
ATOM 1320 O O . ARG A 1 171 ? 6.482 -5.714 -54.978 1.00 29.89 171 ARG A O 1
ATOM 1327 N N . THR A 1 172 ? 4.981 -7.380 -55.026 1.00 35.03 172 THR A N 1
ATOM 1328 C CA . THR A 1 172 ? 5.765 -8.309 -55.852 1.00 35.03 172 THR A CA 1
ATOM 1329 C C . THR A 1 172 ? 5.782 -7.811 -57.301 1.00 35.03 172 THR A C 1
ATOM 1331 O O . THR A 1 172 ? 4.728 -7.634 -57.912 1.00 35.03 172 THR A O 1
ATOM 1334 N N . HIS A 1 173 ? 6.966 -7.583 -57.869 1.00 35.56 173 HIS A N 1
ATOM 1335 C CA . HIS A 1 173 ? 7.128 -7.389 -59.309 1.00 35.56 173 HIS A CA 1
ATOM 1336 C C . HIS A 1 173 ? 7.340 -8.751 -59.981 1.00 35.56 173 HIS A C 1
ATOM 1338 O O . HIS A 1 173 ? 8.377 -9.382 -59.799 1.00 35.56 173 HIS A O 1
ATOM 1344 N N . PHE A 1 174 ? 6.362 -9.183 -60.779 1.00 34.62 174 PHE A N 1
ATOM 1345 C CA . PHE A 1 174 ? 6.591 -10.121 -61.875 1.00 34.62 174 PHE A CA 1
ATOM 1346 C C . PHE A 1 174 ? 7.230 -9.361 -63.043 1.00 34.62 174 PHE A C 1
ATOM 1348 O O . PHE A 1 174 ? 6.702 -8.338 -63.480 1.00 34.62 174 PHE A O 1
ATOM 1355 N N . ALA A 1 175 ? 8.322 -9.893 -63.585 1.00 36.00 175 ALA A N 1
ATOM 1356 C CA . ALA A 1 175 ? 8.746 -9.638 -64.954 1.00 36.00 175 ALA A CA 1
ATOM 1357 C C . ALA A 1 175 ? 9.239 -10.968 -65.529 1.00 36.00 175 ALA A C 1
ATOM 1359 O O . ALA A 1 175 ? 10.206 -11.545 -65.038 1.00 36.00 175 ALA A O 1
ATOM 1360 N N . GLY A 1 176 ? 8.504 -11.480 -66.514 1.00 33.69 176 GLY A N 1
ATOM 1361 C CA . GLY A 1 176 ? 8.877 -12.675 -67.251 1.00 33.69 176 GLY A CA 1
ATOM 1362 C C . GLY A 1 176 ? 9.967 -12.411 -68.286 1.00 33.69 176 GLY A C 1
ATOM 1363 O O . GLY A 1 176 ? 10.123 -11.295 -68.788 1.00 33.69 176 GLY A O 1
ATOM 1364 N N . ARG A 1 177 ? 10.654 -13.490 -68.644 1.00 37.09 177 ARG A N 1
ATOM 1365 C CA . ARG A 1 177 ? 10.956 -13.867 -70.021 1.00 37.09 177 ARG A CA 1
ATOM 1366 C C . ARG A 1 177 ? 11.061 -15.380 -70.096 1.00 37.09 177 ARG A C 1
ATOM 1368 O O . ARG A 1 177 ? 11.555 -15.962 -69.107 1.00 37.09 177 ARG A O 1
#

Radius of gyration: 22.23 Å; Cα contacts (8 Å, |Δi|>4): 248; chains: 1; bounding box: 43×46×91 Å

InterPro domains:
  IPR019019 H-type lectin domain [PF09458] (40-103)
  IPR037221 H-type lectin domain superfamily [G3DSA:2.60.40.2080] (18-106)
  IPR037221 H-type lectin domain superfamily [SSF141086] (15-105)
  IPR037221 H-type lectin domain superfamily [SSF141086] (109-148)

Sequence (177 aa):
MFFSTSTIFGAVQALAQGLAVGTFETQEIRPPETAWTDSSKRVVFPKPFDRTPGLAVGFTSLNVDKSTTVRITAYADNISLTQAYVHIDTWGGTRVYSASSVWCGIALNDTNFQTGQFSTLDDHAWDHPQQNTSRAISFGRPFSAPPKHHETGKSLITADQVRQDPVSPTRTHFAGR

Nearest PDB structures (foldseek):
  5x4a-assembly1_D  TM=8.700E-01  e=1.257E-07  Sclerophytum lochmodes
  4q56-assembly1_A  TM=8.457E-01  e=4.096E-07  Cornu aspersum
  2ce6-assembly1_A  TM=8.479E-01  e=4.849E-07  Helix pomatia
  2cgy-assembly1_A  TM=8.445E-01  e=1.008E-06  Helix pomatia
  2ccv-assembly1_A  TM=8.472E-01  e=1.066E-06  Helix pomatia

Mean predicted aligned error: 12.44 Å

Secondary structure (DSSP, 8-state):
-------------B-STTEEEEEEEGGGTS-TTS--S--EEEEE-SS--SSPPEEEEEEEEEEE-TTS---EEEEEES--SSEEEEEEEE-TT--EEEEEEEEEEE-TT-SS-------GGGTS-TTS--S----PPPPSS--SS--------------------------------

Organism: Auricularia subglabra (strain TFB-10046 / SS5) (NCBI:txid717982)

Foldseek 3Di:
DDDPPPPPPFPQDDDPQFKTKTKDKQVVPHALPFFDFKGKDKDWGPAFAPFFWDKDKDWPDWDWDPVDDDAWDWDWDPTDRTIIMIMIGGDDPTGTSMTMMMMMTGHPPDLLDDDDDDDCCVVPNPVDDDPDDDDDDDTPDDRPDPRDDDPPDPPPPPPPDPPPDDDDDPDDDDDDD

pLDDT: mean 75.48, std 24.34, range [24.14, 98.06]